Protein AF-A0A7V8VV65-F1 (afdb_monomer_lite)

Sequence (225 aa):
MRTPRGRLTAAALAPAALLESSNLPLPTGSTPAGSSPALVVGAVPPHPSNVVEVLLRRDGGRVRALRAGREPASAPGATPGDAQWFRTLLPPLRPGSRDEYRIELRRAGRCLAMLPEDGSWRSLEGTIVETAVPRADAPAVRGEASATSTDSWPSHPRYGYDLTFFAALTVNLRAEVLGPTPEGYRINFYVKDGRVAGPQIDAVVQPEGGDWMCIRPDGIGAVNI

Secondary structure (DSSP, 8-state):
-PPP--------PPPPEEEE-SSSPPP-EEEETT---EEEEEEES--TTEEEEEEEEETT---EEEEPEEPPTTSTT--SSS-EEEEEEPPPPPTT-EEEEEEEEEETTEEEEEESTTS--EEEEEE----------------------------S-SS--------EEEEEEEEEEEEEETTEEEEEEEEEEEEEEETTEEEEE-S--EEEEEE-TT--EE---

Radius of gyration: 25.46 Å; chains: 1; bounding box: 84×50×62 Å

pLDDT: mean 82.53, std 19.01, range [39.19, 98.25]

Foldseek 3Di:
DDDDDDDPDDDPFDFKEKAFQPQQGDDFEEDAFQDWHKGKIWIPQDDLQKWKWKWKDKPPDDTDIDTWAWDDCPDPRNDNDNTGMTMDTHGGAHAFMKMWIKMFIDGPRDTRAIVVRVPGIGIYGHHHDPDPDDPDDDDDDPPPPPPPDPPPDPPDDPDDDDDDDAWDKDWDWDWDWPQADPQATWIKTFTQKIWIDDPPDTDIDHRDDTWGWGLGSSRDIDTDD

Structure (mmCIF, N/CA/C/O backbone):
data_AF-A0A7V8VV65-F1
#
_entry.id   AF-A0A7V8VV65-F1
#
loop_
_atom_site.group_PDB
_atom_site.id
_atom_site.type_symbol
_atom_site.label_atom_id
_atom_site.label_alt_id
_atom_site.label_comp_id
_atom_site.label_asym_id
_atom_site.label_entity_id
_atom_site.label_seq_id
_atom_site.pdbx_PDB_ins_code
_atom_site.Cartn_x
_atom_site.Cartn_y
_atom_site.Cartn_z
_atom_site.occupancy
_atom_site.B_iso_or_equiv
_atom_site.auth_seq_id
_atom_site.auth_comp_id
_atom_site.auth_asym_id
_atom_site.auth_atom_id
_atom_site.pdbx_PDB_model_num
ATOM 1 N N . MET A 1 1 ? 49.406 2.589 -20.126 1.00 48.31 1 MET A N 1
ATOM 2 C CA . MET A 1 1 ? 49.003 3.120 -18.805 1.00 48.31 1 MET A CA 1
ATOM 3 C C . MET A 1 1 ? 47.568 2.664 -18.537 1.00 48.31 1 MET A C 1
ATOM 5 O O . MET A 1 1 ? 46.669 3.130 -19.220 1.00 48.31 1 MET A O 1
ATOM 9 N N . ARG A 1 2 ? 47.357 1.652 -17.681 1.00 40.69 2 ARG A N 1
ATOM 10 C CA . ARG A 1 2 ? 46.025 1.103 -17.352 1.00 40.69 2 ARG A CA 1
ATOM 11 C C . ARG A 1 2 ? 45.516 1.777 -16.077 1.00 40.69 2 ARG A C 1
ATOM 13 O O . ARG A 1 2 ? 46.121 1.605 -15.026 1.00 40.69 2 ARG A O 1
ATOM 20 N N . THR A 1 3 ? 44.425 2.523 -16.172 1.00 40.72 3 THR A N 1
ATOM 21 C CA . THR A 1 3 ? 43.717 3.109 -15.026 1.00 40.72 3 THR A CA 1
ATOM 22 C C . THR A 1 3 ? 43.029 1.993 -14.227 1.00 40.72 3 THR A C 1
ATOM 24 O O . THR A 1 3 ? 42.360 1.150 -14.835 1.00 40.72 3 THR A O 1
ATOM 27 N N . PRO A 1 4 ? 43.161 1.935 -12.890 1.00 49.59 4 PRO A N 1
ATOM 28 C CA . PRO A 1 4 ? 42.474 0.924 -12.101 1.00 49.59 4 PRO A CA 1
ATOM 29 C C . PRO A 1 4 ? 40.985 1.280 -12.000 1.00 49.59 4 PRO A C 1
ATOM 31 O O . PRO A 1 4 ? 40.617 2.388 -11.613 1.00 49.59 4 PRO A O 1
ATOM 34 N N . ARG A 1 5 ? 40.114 0.329 -12.359 1.00 46.88 5 ARG A N 1
ATOM 35 C CA . ARG A 1 5 ? 38.670 0.417 -12.106 1.00 46.88 5 ARG A CA 1
ATOM 36 C C . ARG A 1 5 ? 38.443 0.347 -10.597 1.00 46.88 5 ARG A C 1
ATOM 38 O O . ARG A 1 5 ? 38.610 -0.715 -9.999 1.00 46.88 5 ARG A O 1
ATOM 45 N N . GLY A 1 6 ? 38.068 1.476 -10.000 1.00 39.19 6 GLY A N 1
ATOM 46 C CA . GLY A 1 6 ? 37.580 1.536 -8.628 1.00 39.19 6 GLY A CA 1
ATOM 47 C C . GLY A 1 6 ? 36.363 0.627 -8.473 1.00 39.19 6 GLY A C 1
ATOM 48 O O . GLY A 1 6 ? 35.374 0.755 -9.193 1.00 39.19 6 GLY A O 1
ATOM 49 N N . ARG A 1 7 ? 36.466 -0.336 -7.561 1.00 41.31 7 ARG A N 1
ATOM 50 C CA . ARG A 1 7 ? 35.375 -1.228 -7.177 1.00 41.31 7 ARG A CA 1
ATOM 51 C C . ARG A 1 7 ? 34.386 -0.383 -6.371 1.00 41.31 7 ARG A C 1
ATOM 53 O O . ARG A 1 7 ? 34.694 -0.014 -5.244 1.00 41.31 7 ARG A O 1
ATOM 60 N N . LEU A 1 8 ? 33.236 -0.041 -6.952 1.00 39.88 8 LEU A N 1
ATOM 61 C CA . LEU A 1 8 ? 32.123 0.539 -6.199 1.00 39.88 8 LEU A CA 1
ATOM 62 C C . LEU A 1 8 ? 31.626 -0.535 -5.226 1.00 39.88 8 LEU A C 1
ATOM 64 O O . LEU A 1 8 ? 30.954 -1.487 -5.618 1.00 39.88 8 LEU A O 1
ATOM 68 N N . THR A 1 9 ? 32.028 -0.429 -3.965 1.00 39.38 9 THR A N 1
ATOM 69 C CA . THR A 1 9 ? 31.427 -1.176 -2.866 1.00 39.38 9 THR A CA 1
ATOM 70 C C . THR A 1 9 ? 29.985 -0.705 -2.729 1.00 39.38 9 THR A C 1
ATOM 72 O O . THR A 1 9 ? 29.734 0.448 -2.385 1.00 39.38 9 THR A O 1
ATOM 75 N N . ALA A 1 10 ? 29.029 -1.584 -3.036 1.00 43.06 10 ALA A N 1
ATOM 76 C CA . ALA A 1 10 ? 27.631 -1.353 -2.708 1.00 43.06 10 ALA A CA 1
ATOM 77 C C . ALA A 1 10 ? 27.541 -1.154 -1.191 1.00 43.06 10 ALA A C 1
ATOM 79 O O . ALA A 1 10 ? 27.815 -2.083 -0.429 1.00 43.06 10 ALA A O 1
ATOM 80 N N . ALA A 1 11 ? 27.226 0.065 -0.753 1.00 47.56 11 ALA A N 1
ATOM 81 C CA . ALA A 1 11 ? 26.916 0.317 0.643 1.00 47.56 11 ALA A CA 1
ATOM 82 C C . ALA A 1 11 ? 25.734 -0.587 1.014 1.00 47.56 11 ALA A C 1
ATOM 84 O O . ALA A 1 11 ? 24.696 -0.554 0.348 1.00 47.56 11 ALA A O 1
ATOM 85 N N . ALA A 1 12 ? 25.911 -1.441 2.022 1.00 47.53 12 ALA A N 1
ATOM 86 C CA . ALA A 1 12 ? 24.824 -2.257 2.533 1.00 47.53 12 ALA A CA 1
ATOM 87 C C . ALA A 1 12 ? 23.725 -1.307 3.028 1.00 47.53 12 ALA A C 1
ATOM 89 O O . ALA A 1 12 ? 23.931 -0.557 3.981 1.00 47.53 12 ALA A O 1
ATOM 90 N N . LEU A 1 13 ? 22.588 -1.287 2.329 1.00 58.16 13 LEU A N 1
ATOM 91 C CA . LEU A 1 13 ? 21.424 -0.517 2.749 1.00 58.16 13 LEU A CA 1
ATOM 92 C C . LEU A 1 13 ? 20.995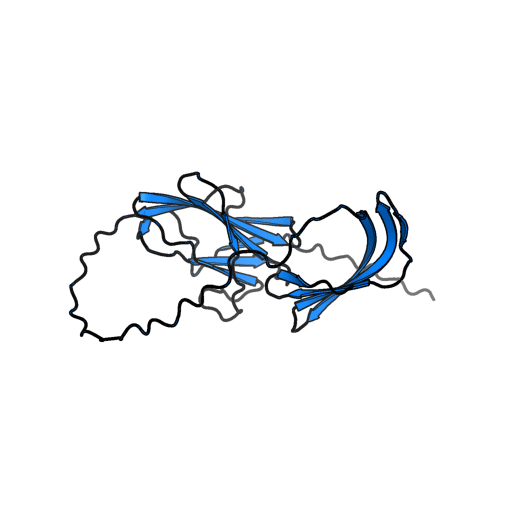 -1.029 4.126 1.00 58.16 13 LEU A C 1
ATOM 94 O O . LEU A 1 13 ? 20.816 -2.235 4.305 1.00 58.16 13 LEU A O 1
ATOM 98 N N . ALA A 1 14 ? 20.846 -0.116 5.085 1.00 70.25 14 ALA A N 1
ATOM 99 C CA . ALA A 1 14 ? 20.314 -0.447 6.399 1.00 70.25 14 ALA A CA 1
ATOM 100 C C . ALA A 1 14 ? 18.956 -1.169 6.255 1.00 70.25 14 ALA A C 1
ATOM 102 O O . ALA A 1 14 ? 18.182 -0.836 5.345 1.00 70.25 14 ALA A O 1
ATOM 103 N N . PRO A 1 15 ? 18.660 -2.165 7.112 1.00 84.25 15 PRO A N 1
ATOM 104 C CA . PRO A 1 15 ? 17.387 -2.869 7.065 1.00 84.25 15 PRO A CA 1
ATOM 105 C C . PRO A 1 15 ? 16.236 -1.884 7.277 1.00 84.25 15 PRO A C 1
ATOM 107 O O . PRO A 1 15 ? 16.347 -0.936 8.054 1.00 84.25 15 PRO A O 1
ATOM 110 N N . ALA A 1 16 ? 15.135 -2.102 6.558 1.00 91.00 16 ALA A N 1
ATOM 111 C CA . ALA A 1 16 ? 13.954 -1.275 6.732 1.00 91.00 16 ALA A CA 1
ATOM 112 C C . ALA A 1 16 ? 13.320 -1.541 8.105 1.00 91.00 16 ALA A C 1
ATOM 114 O O . ALA A 1 16 ? 13.214 -2.692 8.518 1.00 91.00 16 ALA A O 1
ATOM 115 N N . ALA A 1 17 ? 12.882 -0.484 8.778 1.00 93.25 17 ALA A N 1
ATOM 116 C CA . ALA A 1 17 ? 12.314 -0.513 10.116 1.00 93.25 17 ALA A CA 1
ATOM 117 C C . ALA A 1 17 ? 11.082 0.395 10.206 1.00 93.25 17 ALA A C 1
ATOM 119 O O . ALA A 1 17 ? 10.926 1.345 9.429 1.00 93.25 17 ALA A O 1
ATOM 120 N N . LEU A 1 18 ? 10.219 0.092 11.176 1.00 93.88 18 LEU A N 1
ATOM 121 C CA . LEU A 1 18 ? 9.114 0.946 11.592 1.00 93.88 18 LEU A CA 1
ATOM 122 C C . LEU A 1 18 ? 9.461 1.624 12.918 1.00 93.88 18 LEU A C 1
ATOM 124 O O . LEU A 1 18 ? 10.015 0.997 13.813 1.00 93.88 18 LEU A O 1
ATOM 128 N N . LEU A 1 19 ? 9.105 2.896 13.039 1.00 92.56 19 LEU A N 1
ATOM 129 C CA . LEU A 1 19 ? 9.305 3.720 14.224 1.00 92.56 19 LEU A CA 1
ATOM 130 C C . LEU A 1 19 ? 7.950 4.179 14.757 1.00 92.56 19 LEU A C 1
ATOM 132 O O . LEU A 1 19 ? 7.079 4.577 13.981 1.00 92.56 19 LEU A O 1
ATOM 136 N N . GLU A 1 20 ? 7.780 4.178 16.073 1.00 90.62 20 GLU A N 1
ATOM 137 C CA . GLU A 1 20 ? 6.626 4.813 16.715 1.00 90.62 20 GLU A CA 1
ATOM 138 C C . GLU A 1 20 ? 6.840 6.329 16.812 1.00 90.62 20 GLU A C 1
ATOM 140 O O . GLU A 1 20 ? 7.960 6.800 17.026 1.00 90.62 20 GLU A O 1
ATOM 145 N N . SER A 1 21 ? 5.772 7.116 16.645 1.00 85.69 21 SER A N 1
ATOM 146 C CA . SER A 1 21 ? 5.854 8.560 16.886 1.00 85.69 21 SER A CA 1
ATOM 147 C C . SER A 1 21 ? 5.998 8.835 18.382 1.00 85.69 21 SER A C 1
ATOM 149 O O . SER A 1 21 ? 5.173 8.403 19.184 1.00 85.69 21 SER A O 1
ATOM 151 N N . SER A 1 22 ? 7.007 9.622 18.760 1.00 81.06 22 SER A N 1
ATOM 152 C CA . SER A 1 22 ? 7.195 10.070 20.146 1.00 81.06 22 SER A CA 1
ATOM 153 C C . SER A 1 22 ? 6.087 11.014 20.621 1.00 81.06 22 SER A C 1
ATOM 155 O O . SER A 1 22 ? 5.816 11.099 21.813 1.00 81.06 22 SER A O 1
ATOM 157 N N . ASN A 1 23 ? 5.453 11.733 19.692 1.00 79.25 23 ASN A N 1
ATOM 158 C CA . ASN A 1 23 ? 4.415 12.720 19.997 1.00 79.25 23 ASN A CA 1
ATOM 159 C C . ASN A 1 23 ? 3.016 12.097 20.051 1.00 79.25 23 ASN A C 1
ATOM 161 O O . ASN A 1 23 ? 2.112 12.649 20.674 1.00 79.25 23 ASN A O 1
ATOM 165 N N . LEU A 1 24 ? 2.832 10.968 19.367 1.00 83.31 24 LEU A N 1
ATOM 166 C CA . LEU A 1 24 ? 1.578 10.229 19.274 1.00 83.31 24 LEU A CA 1
ATOM 167 C C . LEU A 1 24 ? 1.893 8.733 19.415 1.00 83.31 24 LEU A C 1
ATOM 169 O O . LEU A 1 24 ? 1.940 8.028 18.401 1.00 83.31 24 LEU A O 1
ATOM 173 N N . PRO A 1 25 ? 2.156 8.256 20.647 1.00 87.81 25 PRO A N 1
ATOM 174 C CA . PRO A 1 25 ? 2.476 6.856 20.879 1.00 87.81 25 PRO A CA 1
ATOM 175 C C . PRO A 1 25 ? 1.318 5.965 20.435 1.00 87.81 25 PRO A C 1
ATOM 177 O O . PRO A 1 25 ? 0.149 6.368 20.468 1.00 87.81 25 PRO A O 1
ATOM 180 N N . LEU A 1 26 ? 1.640 4.738 20.025 1.00 92.81 26 LEU A N 1
ATOM 181 C CA . LEU A 1 26 ? 0.617 3.809 19.571 1.00 92.81 26 LEU A CA 1
ATOM 182 C C . LEU A 1 26 ? -0.361 3.493 20.719 1.00 92.81 26 LEU A C 1
ATOM 184 O O . LEU A 1 26 ? 0.065 3.113 21.814 1.00 92.81 26 LEU A O 1
ATOM 188 N N . PRO A 1 27 ? -1.678 3.635 20.491 1.00 92.19 27 PRO A N 1
ATOM 189 C CA . PRO A 1 27 ? -2.680 3.466 21.526 1.00 92.19 27 PRO A CA 1
ATOM 190 C C . PRO A 1 27 ? -2.702 2.007 21.990 1.00 92.19 27 PRO A C 1
ATOM 192 O O . PRO A 1 27 ? -2.693 1.073 21.182 1.00 92.19 27 PRO A O 1
ATOM 195 N N . THR A 1 28 ? -2.747 1.799 23.301 1.00 91.56 28 THR A N 1
ATOM 196 C CA . THR A 1 28 ? -2.837 0.474 23.924 1.00 91.56 28 THR A CA 1
ATOM 197 C C . THR A 1 28 ? -3.741 0.527 25.152 1.00 91.56 28 THR A C 1
ATOM 199 O O . THR A 1 28 ? -3.850 1.564 25.803 1.00 91.56 28 THR A O 1
ATOM 202 N N . GLY A 1 29 ? -4.397 -0.592 25.465 1.00 91.62 29 GLY A N 1
ATOM 203 C CA . GLY A 1 29 ? -5.255 -0.716 26.643 1.00 91.62 29 GLY A CA 1
ATOM 204 C C . GLY A 1 29 ? -6.622 -0.048 26.479 1.00 91.62 29 GLY A C 1
ATOM 205 O O . GLY A 1 29 ? -7.229 -0.093 25.408 1.00 91.62 29 GLY A O 1
ATOM 206 N N . SER A 1 30 ? -7.128 0.540 27.561 1.00 89.88 30 SER A N 1
ATOM 207 C CA . SER A 1 30 ? -8.480 1.098 27.621 1.00 89.88 30 SER A CA 1
ATOM 208 C C . SER A 1 30 ? -8.576 2.444 26.916 1.00 89.88 30 SER A C 1
ATOM 210 O O . SER A 1 30 ? -7.816 3.367 27.199 1.00 89.88 30 SER A O 1
ATOM 212 N N . THR A 1 31 ? -9.542 2.575 26.015 1.00 90.31 31 THR A N 1
ATOM 213 C CA . THR A 1 31 ? -9.781 3.791 25.238 1.00 90.31 31 THR A CA 1
ATOM 214 C C . THR A 1 31 ? -11.284 4.091 25.200 1.00 90.31 31 THR A C 1
ATOM 216 O O . THR A 1 31 ? -12.075 3.155 25.073 1.00 90.31 31 THR A O 1
ATOM 219 N N . PRO A 1 32 ? -11.715 5.367 25.275 1.00 90.56 32 PRO A N 1
ATOM 220 C CA . PRO A 1 32 ? -13.134 5.705 25.261 1.00 90.56 32 PRO A CA 1
ATOM 221 C C . PRO A 1 32 ? -13.865 5.125 24.046 1.00 90.56 32 PRO A C 1
ATOM 223 O O . PRO A 1 32 ? -13.442 5.311 22.899 1.00 90.56 32 PRO A O 1
ATOM 226 N N . ALA A 1 33 ? -14.983 4.445 24.289 1.00 88.81 33 ALA A N 1
ATOM 227 C CA . ALA A 1 33 ? -15.855 3.954 23.233 1.00 88.81 33 ALA A CA 1
ATOM 228 C C . ALA A 1 33 ? -16.343 5.113 22.344 1.00 88.81 33 ALA A C 1
ATOM 230 O O . ALA A 1 33 ? -16.544 6.237 22.801 1.00 88.81 33 ALA A O 1
ATOM 231 N N . GLY A 1 34 ? -16.502 4.847 21.048 1.00 87.19 34 GLY A N 1
ATOM 232 C CA . GLY A 1 34 ? -16.837 5.852 20.035 1.00 87.19 34 GLY A CA 1
ATOM 233 C C . GLY A 1 34 ? -15.646 6.673 19.529 1.00 87.19 34 GLY A C 1
ATOM 234 O O . GLY A 1 34 ? -15.742 7.267 18.455 1.00 87.19 34 GLY A O 1
ATOM 235 N N . SER A 1 35 ? -14.505 6.672 20.227 1.00 88.62 35 SER A N 1
ATOM 236 C CA . SER A 1 35 ? -13.289 7.309 19.712 1.00 88.62 35 SER A CA 1
ATOM 237 C C . SER A 1 35 ? -12.697 6.519 18.539 1.00 88.62 35 SER A C 1
ATOM 239 O O . SER A 1 35 ? -12.863 5.302 18.442 1.00 88.62 35 SER A O 1
ATOM 241 N N . SER A 1 36 ? -12.009 7.229 17.640 1.00 92.56 36 SER A N 1
ATOM 242 C CA . SER A 1 36 ? -11.261 6.667 16.505 1.00 92.56 36 SER A CA 1
ATOM 243 C C . SER A 1 36 ? -9.769 6.952 16.700 1.00 92.56 36 SER A C 1
ATOM 245 O O . SER A 1 36 ? -9.297 8.013 16.277 1.00 92.56 36 SER A O 1
ATOM 247 N N . PRO A 1 37 ? -9.024 6.075 17.398 1.00 93.06 37 PRO A N 1
ATOM 248 C CA . PRO A 1 37 ? -7.623 6.322 17.720 1.00 93.06 37 PRO A CA 1
ATOM 249 C C . PRO A 1 37 ? -6.772 6.506 16.466 1.00 93.06 37 PRO A C 1
ATOM 251 O O . PRO A 1 37 ? -6.895 5.751 15.498 1.00 93.06 37 PRO A O 1
ATOM 254 N N . ALA A 1 38 ? -5.890 7.503 16.487 1.00 92.69 38 ALA A N 1
ATOM 255 C CA . ALA A 1 38 ? -4.929 7.714 15.417 1.00 92.69 38 ALA A CA 1
ATOM 256 C C . ALA A 1 38 ? -3.695 6.832 15.620 1.00 92.69 38 ALA A C 1
ATOM 258 O O . ALA A 1 38 ? -3.177 6.726 16.728 1.00 92.69 38 ALA A O 1
ATOM 259 N N . LEU A 1 39 ? -3.207 6.244 14.531 1.00 93.81 39 LEU A N 1
ATOM 260 C CA . LEU A 1 39 ? -1.936 5.529 14.485 1.00 93.81 39 LEU A CA 1
ATOM 261 C C . LEU A 1 39 ? -0.973 6.333 13.622 1.00 93.81 39 LEU A C 1
ATOM 263 O O . LEU A 1 39 ? -1.306 6.630 12.474 1.00 93.81 39 LEU A O 1
ATOM 267 N N . VAL A 1 40 ? 0.197 6.674 14.164 1.00 93.81 40 VAL A N 1
ATOM 268 C CA . VAL A 1 40 ? 1.248 7.408 13.449 1.00 93.81 40 VAL A CA 1
ATOM 269 C C . VAL A 1 40 ? 2.566 6.657 13.586 1.00 93.81 40 VAL A C 1
ATOM 271 O O . VAL A 1 40 ? 3.042 6.428 14.696 1.00 93.81 40 VAL A O 1
ATOM 274 N N . VAL A 1 41 ? 3.153 6.275 12.452 1.00 94.56 41 VAL A N 1
ATOM 275 C CA . VAL A 1 41 ? 4.415 5.524 12.400 1.00 94.56 41 VAL A CA 1
ATOM 276 C C . VAL A 1 41 ? 5.342 6.061 11.318 1.00 94.56 41 VAL A C 1
ATOM 278 O O . VAL A 1 41 ? 4.891 6.556 10.285 1.00 94.56 41 VAL A O 1
ATOM 281 N N . GLY A 1 42 ? 6.645 5.958 11.552 1.00 93.50 42 GLY A N 1
ATOM 282 C CA . GLY A 1 42 ? 7.691 6.300 10.595 1.00 93.50 42 GLY A CA 1
ATOM 283 C C . GLY A 1 42 ? 8.271 5.049 9.944 1.00 93.50 42 GLY A C 1
ATOM 284 O O . GLY A 1 42 ? 8.418 4.028 10.603 1.00 93.50 42 GLY A O 1
ATOM 285 N N . ALA A 1 43 ? 8.629 5.115 8.666 1.00 93.94 43 ALA A N 1
ATOM 286 C CA . ALA A 1 43 ? 9.401 4.083 7.980 1.00 93.94 43 ALA A CA 1
ATOM 287 C C . ALA A 1 43 ? 10.803 4.606 7.647 1.00 93.94 43 ALA A C 1
ATOM 289 O O . ALA A 1 43 ? 10.938 5.679 7.051 1.00 93.94 43 ALA A O 1
ATOM 290 N N . VAL A 1 44 ? 11.834 3.834 7.989 1.00 92.06 44 VAL A N 1
ATOM 291 C CA . VAL A 1 44 ? 13.244 4.150 7.706 1.00 92.06 44 VAL A CA 1
ATOM 292 C C . VAL A 1 44 ? 13.901 2.949 7.017 1.00 92.06 44 VAL A C 1
ATOM 294 O O . VAL A 1 44 ? 13.659 1.830 7.450 1.00 92.06 44 VAL A O 1
ATOM 297 N N . PRO A 1 45 ? 14.721 3.127 5.965 1.00 89.44 45 PRO A N 1
ATOM 298 C CA . PRO A 1 45 ? 14.908 4.377 5.237 1.00 89.44 45 PRO A CA 1
ATOM 299 C C . PRO A 1 45 ? 13.638 4.775 4.455 1.00 89.44 45 PRO A C 1
ATOM 301 O O . PRO A 1 45 ? 12.798 3.917 4.135 1.00 89.44 45 PRO A O 1
ATOM 304 N N . PRO A 1 46 ? 13.495 6.067 4.118 1.00 85.94 46 PRO A N 1
ATOM 305 C CA . PRO A 1 46 ? 12.358 6.551 3.357 1.00 85.94 46 PRO A CA 1
ATOM 306 C C . PRO A 1 46 ? 12.437 5.977 1.941 1.00 85.94 46 PRO A C 1
ATOM 308 O O . PRO A 1 46 ? 13.509 5.892 1.342 1.00 85.94 46 PRO A O 1
ATOM 311 N N . HIS A 1 47 ? 11.302 5.547 1.395 1.00 83.94 47 HIS A N 1
ATOM 312 C CA . HIS A 1 47 ? 11.268 4.966 0.059 1.00 83.94 47 HIS A CA 1
ATOM 313 C C . HIS A 1 47 ? 9.896 5.189 -0.585 1.00 83.94 47 HIS A C 1
ATOM 315 O O . HIS A 1 47 ? 8.873 4.921 0.042 1.00 83.94 47 HIS A O 1
ATOM 321 N N . PRO A 1 48 ? 9.828 5.616 -1.856 1.00 79.88 48 PRO A N 1
ATOM 322 C CA . PRO A 1 48 ? 8.559 5.949 -2.509 1.00 79.88 48 PRO A CA 1
ATOM 323 C C . PRO A 1 48 ? 7.567 4.777 -2.549 1.00 79.88 48 PRO A C 1
ATOM 325 O O . PRO A 1 48 ? 6.369 4.988 -2.426 1.00 79.88 48 PRO A O 1
ATOM 328 N N . SER A 1 49 ? 8.060 3.541 -2.654 1.00 80.50 49 SER A N 1
ATOM 329 C CA . SER A 1 49 ? 7.235 2.320 -2.629 1.00 80.50 49 SER A CA 1
ATOM 330 C C . SER A 1 49 ? 6.943 1.757 -1.230 1.00 80.50 49 SER A C 1
ATOM 332 O O . SER A 1 49 ? 6.462 0.628 -1.138 1.00 80.50 49 SER A O 1
ATOM 334 N N . ASN A 1 50 ? 7.290 2.463 -0.148 1.00 90.06 50 ASN A N 1
ATOM 335 C CA . ASN A 1 50 ? 6.883 2.049 1.194 1.00 90.06 50 ASN A CA 1
ATOM 336 C C . ASN A 1 50 ? 5.363 2.184 1.328 1.00 90.06 50 ASN A C 1
ATOM 338 O O . ASN A 1 50 ? 4.786 3.232 1.038 1.00 90.06 50 ASN A O 1
ATOM 342 N N . VAL A 1 51 ? 4.733 1.121 1.810 1.00 92.81 51 VAL A N 1
ATOM 343 C CA . VAL A 1 51 ? 3.313 1.069 2.142 1.00 92.81 51 VAL A CA 1
ATOM 344 C C . VAL A 1 51 ? 3.190 0.613 3.584 1.00 92.81 51 VAL A C 1
ATOM 346 O O . VAL A 1 51 ? 3.796 -0.386 3.956 1.00 92.81 51 VAL A O 1
ATOM 349 N N . VAL A 1 52 ? 2.408 1.328 4.387 1.00 96.69 52 VAL A N 1
ATOM 350 C CA . VAL A 1 52 ? 2.089 0.913 5.754 1.00 96.69 52 VAL A CA 1
ATOM 351 C C . VAL A 1 52 ? 0.653 0.407 5.796 1.00 96.69 52 VAL A C 1
ATOM 353 O O . VAL A 1 52 ? -0.284 1.127 5.441 1.00 96.69 52 VAL A O 1
ATOM 356 N N . GLU A 1 53 ? 0.493 -0.840 6.226 1.00 97.62 53 GLU A N 1
ATOM 357 C CA . GLU A 1 53 ? -0.801 -1.478 6.449 1.00 97.62 53 GLU A CA 1
ATOM 358 C C . GLU A 1 53 ? -1.001 -1.735 7.939 1.00 97.62 53 GLU A C 1
ATOM 360 O O . GLU A 1 53 ? -0.106 -2.210 8.630 1.00 97.62 53 GLU A O 1
ATOM 365 N N . VAL A 1 54 ? -2.197 -1.441 8.432 1.00 97.69 54 VAL A N 1
ATOM 366 C CA . VAL A 1 54 ? -2.642 -1.797 9.774 1.00 97.69 54 VAL A CA 1
ATOM 367 C C . VAL A 1 54 ? -3.602 -2.962 9.637 1.00 97.69 54 VAL A C 1
ATOM 369 O O . VAL A 1 54 ? -4.705 -2.818 9.108 1.00 97.69 54 VAL A O 1
ATOM 372 N N . LEU A 1 55 ? -3.172 -4.130 10.094 1.00 97.81 55 LEU A N 1
ATOM 373 C CA . LEU A 1 55 ? -4.041 -5.287 10.205 1.00 97.81 55 LEU A CA 1
ATOM 374 C C . LEU A 1 55 ? -4.825 -5.157 11.502 1.00 97.81 55 LEU A C 1
ATOM 376 O O . LEU A 1 55 ? -4.234 -4.966 12.557 1.00 97.81 55 LEU A O 1
ATOM 380 N N . LEU A 1 56 ? -6.145 -5.257 11.414 1.00 97.06 56 LEU A N 1
ATOM 381 C CA . LEU A 1 56 ? -7.081 -5.095 12.519 1.00 97.06 56 LEU A CA 1
ATOM 382 C C . LEU A 1 56 ? -8.025 -6.293 12.556 1.00 97.06 56 LEU A C 1
ATOM 384 O O . LEU A 1 56 ? -8.592 -6.672 11.530 1.00 97.06 56 LEU A O 1
ATOM 388 N N . ARG A 1 57 ? -8.262 -6.846 13.738 1.00 96.75 57 ARG A N 1
ATOM 389 C CA . ARG A 1 57 ? -9.359 -7.780 14.004 1.00 96.75 57 ARG A CA 1
ATOM 390 C C . ARG A 1 57 ? -10.107 -7.337 15.255 1.00 96.75 57 ARG A C 1
ATOM 392 O O . ARG A 1 57 ? -9.518 -6.758 16.157 1.00 96.75 57 ARG A O 1
ATOM 399 N N . ARG A 1 58 ? -11.407 -7.601 15.294 1.00 94.50 58 ARG A N 1
ATOM 400 C CA . ARG A 1 58 ? -12.282 -7.266 16.423 1.00 94.50 58 ARG A CA 1
ATOM 401 C C . ARG A 1 58 ? -12.790 -8.552 17.045 1.00 94.50 58 ARG A C 1
ATOM 403 O O . ARG A 1 58 ? -13.273 -9.408 16.304 1.00 94.50 58 ARG A O 1
ATOM 410 N N . ASP A 1 59 ? -12.637 -8.683 18.357 1.00 92.38 59 ASP A N 1
ATOM 411 C CA . ASP A 1 59 ? -13.080 -9.830 19.155 1.00 92.38 59 ASP A CA 1
ATOM 412 C C . ASP A 1 59 ? -12.615 -11.179 18.561 1.00 92.38 59 ASP A C 1
ATOM 414 O O . ASP A 1 59 ? -13.379 -12.135 18.449 1.00 92.38 59 ASP A O 1
ATOM 418 N N . GLY A 1 60 ? -11.362 -11.239 18.084 1.00 90.12 60 GLY A N 1
ATOM 419 C CA . GLY A 1 60 ? -10.784 -12.432 17.444 1.00 90.12 60 GLY A CA 1
ATOM 420 C C . GLY A 1 60 ? -11.350 -12.781 16.058 1.00 90.12 60 GLY A C 1
ATOM 421 O O . GLY A 1 60 ? -11.014 -13.825 15.503 1.00 90.12 60 GLY A O 1
ATOM 422 N N . GLY A 1 61 ? -12.197 -11.925 15.483 1.00 93.19 61 GLY A N 1
ATOM 423 C CA . GLY A 1 61 ? -12.837 -12.140 14.189 1.00 93.19 61 GLY A CA 1
ATOM 424 C C . GLY A 1 61 ? -11.907 -12.001 12.977 1.00 93.19 61 GLY A C 1
ATOM 425 O O . GLY A 1 61 ? -10.678 -12.042 13.058 1.00 93.19 61 GLY A O 1
ATOM 426 N N . ARG A 1 62 ? -12.517 -11.812 11.800 1.00 94.38 62 ARG A N 1
ATOM 427 C CA . ARG A 1 62 ? -11.797 -11.682 10.524 1.00 94.38 62 ARG A CA 1
ATOM 428 C C . ARG A 1 62 ? -10.827 -10.494 10.542 1.00 94.38 62 ARG A C 1
ATOM 430 O O . ARG A 1 62 ? -11.223 -9.370 10.846 1.00 94.38 62 ARG A O 1
ATOM 437 N N . VAL A 1 63 ? -9.592 -10.740 10.101 1.00 95.25 63 VAL A N 1
ATOM 438 C CA . VAL A 1 63 ? -8.583 -9.694 9.888 1.00 95.25 63 VAL A CA 1
ATOM 439 C C . VAL A 1 63 ? -8.970 -8.813 8.697 1.00 95.25 63 VAL A C 1
ATOM 441 O O . VAL A 1 63 ? -9.305 -9.303 7.615 1.00 95.25 63 VAL A O 1
ATOM 444 N N . ARG A 1 64 ? -8.900 -7.498 8.897 1.00 95.56 64 ARG A N 1
ATOM 445 C CA . ARG A 1 64 ? -9.086 -6.448 7.893 1.00 95.56 64 ARG A CA 1
ATOM 446 C C . ARG A 1 64 ? -7.805 -5.629 7.792 1.00 95.56 64 ARG A C 1
ATOM 448 O O . ARG A 1 64 ? -7.215 -5.303 8.813 1.00 95.56 64 ARG A O 1
ATOM 455 N N . ALA A 1 65 ? -7.406 -5.268 6.579 1.00 94.44 65 ALA A N 1
ATOM 456 C CA . ALA A 1 65 ? -6.292 -4.355 6.359 1.00 94.44 65 ALA A CA 1
ATOM 457 C C . ALA A 1 65 ? -6.810 -2.921 6.187 1.00 94.44 65 ALA A C 1
ATOM 459 O O . ALA A 1 65 ? -7.757 -2.682 5.434 1.00 94.44 65 ALA A O 1
ATOM 460 N N . LEU A 1 66 ? -6.183 -1.975 6.880 1.00 93.75 66 LEU A N 1
ATOM 461 C CA . LEU A 1 66 ? -6.377 -0.538 6.726 1.00 93.75 66 LEU A CA 1
ATOM 462 C C . LEU A 1 66 ? -5.076 0.060 6.211 1.00 93.75 66 LEU A C 1
ATOM 464 O O . LEU A 1 66 ? -4.015 -0.163 6.786 1.00 93.75 66 LEU A O 1
ATOM 468 N N . ARG A 1 67 ? -5.140 0.837 5.136 1.00 94.25 67 ARG A N 1
ATOM 469 C CA . ARG A 1 67 ? -3.948 1.470 4.581 1.00 94.25 67 ARG A CA 1
ATOM 470 C C . ARG A 1 67 ? -3.702 2.819 5.245 1.00 94.25 67 ARG A C 1
ATOM 472 O O . ARG A 1 67 ? -4.628 3.621 5.360 1.00 94.25 67 ARG A O 1
ATOM 479 N N . ALA A 1 68 ? -2.468 3.071 5.669 1.00 94.06 68 ALA A N 1
ATOM 480 C CA . ALA A 1 68 ? -2.076 4.375 6.184 1.00 94.06 68 ALA A CA 1
ATOM 481 C C . ALA A 1 68 ? -1.688 5.324 5.044 1.00 94.06 68 ALA A C 1
ATOM 483 O O . ALA A 1 68 ? -0.980 4.947 4.106 1.00 94.06 68 ALA A O 1
ATOM 484 N N . GLY A 1 69 ? -2.181 6.559 5.126 1.00 89.00 69 GLY A N 1
ATOM 485 C CA . GLY A 1 69 ? -1.810 7.640 4.223 1.00 89.00 69 GLY A CA 1
ATOM 486 C C . GLY A 1 69 ? -0.434 8.180 4.587 1.00 89.00 69 GLY A C 1
ATOM 487 O O . GLY A 1 69 ? -0.066 8.212 5.760 1.00 89.00 69 GLY A O 1
ATOM 488 N N . ARG A 1 70 ? 0.343 8.595 3.586 1.00 89.56 70 ARG A N 1
ATOM 489 C CA . ARG A 1 70 ? 1.621 9.272 3.819 1.00 89.56 70 ARG A CA 1
ATOM 490 C C . ARG A 1 70 ? 1.356 10.672 4.375 1.00 89.56 70 ARG A C 1
ATOM 492 O O . ARG A 1 70 ? 0.620 11.437 3.757 1.00 89.56 70 ARG A O 1
ATOM 499 N N . GLU A 1 71 ? 1.992 11.007 5.489 1.00 84.81 71 GLU A N 1
ATOM 500 C CA . GLU A 1 71 ? 1.960 12.357 6.051 1.00 84.81 71 GLU A CA 1
ATOM 501 C C . GLU A 1 71 ? 2.996 13.252 5.346 1.00 84.81 71 GLU A C 1
ATOM 503 O O . GLU A 1 71 ? 4.098 12.788 5.011 1.00 84.81 71 GLU A O 1
ATOM 508 N N . PRO A 1 72 ? 2.686 14.536 5.095 1.00 76.44 72 PRO A N 1
ATOM 509 C CA . PRO A 1 72 ? 3.699 15.500 4.696 1.00 76.44 72 PRO A CA 1
ATOM 510 C C . PRO A 1 72 ? 4.745 15.656 5.807 1.00 76.44 72 PRO A C 1
ATOM 512 O O . PRO A 1 72 ? 4.442 15.540 6.991 1.00 76.44 72 PRO A O 1
ATOM 515 N N . ALA A 1 73 ? 5.986 15.976 5.434 1.00 68.81 73 ALA A N 1
ATOM 516 C CA . ALA A 1 73 ? 7.090 16.136 6.390 1.00 68.81 73 ALA A CA 1
ATOM 517 C C . ALA A 1 73 ? 6.833 17.220 7.462 1.00 68.81 73 ALA A C 1
ATOM 519 O O . ALA A 1 73 ? 7.483 17.222 8.500 1.00 68.81 73 ALA A O 1
ATOM 520 N N . SER A 1 74 ? 5.880 18.124 7.218 1.00 64.50 74 SER A N 1
ATOM 521 C CA . SER A 1 74 ? 5.468 19.198 8.131 1.00 64.50 74 SER A CA 1
ATOM 522 C C . SER A 1 74 ? 4.231 18.857 8.979 1.00 64.50 74 SER A C 1
ATOM 524 O O . SER A 1 74 ? 3.678 19.747 9.621 1.00 64.50 74 SER A O 1
ATOM 526 N N . ALA A 1 75 ? 3.741 17.613 8.949 1.00 62.44 75 ALA A N 1
ATOM 527 C CA . ALA A 1 75 ? 2.526 17.228 9.659 1.00 62.44 75 ALA A CA 1
ATOM 528 C C . ALA A 1 75 ? 2.698 17.233 11.193 1.00 62.44 75 ALA A C 1
ATOM 530 O O . ALA A 1 75 ? 3.756 16.846 11.700 1.00 62.44 75 ALA A O 1
ATOM 531 N N . PRO A 1 76 ? 1.647 17.584 11.960 1.00 56.38 76 PRO A N 1
ATOM 532 C CA . PRO A 1 76 ? 1.652 17.471 13.415 1.00 56.38 76 PRO A CA 1
ATOM 533 C C . PRO A 1 76 ? 1.909 16.023 13.858 1.00 56.38 76 PRO A C 1
ATOM 535 O O . PRO A 1 76 ? 1.164 15.114 13.499 1.00 56.38 76 PRO A O 1
ATOM 538 N N . GLY A 1 77 ? 2.961 15.808 14.650 1.00 59.88 77 GLY A N 1
ATOM 539 C CA . GLY A 1 77 ? 3.350 14.483 15.147 1.00 59.88 77 GLY A CA 1
ATOM 540 C C . GLY A 1 77 ? 4.438 13.778 14.329 1.00 59.88 77 GLY A C 1
ATOM 541 O O . GLY A 1 77 ? 4.986 12.784 14.810 1.00 59.88 77 GLY A O 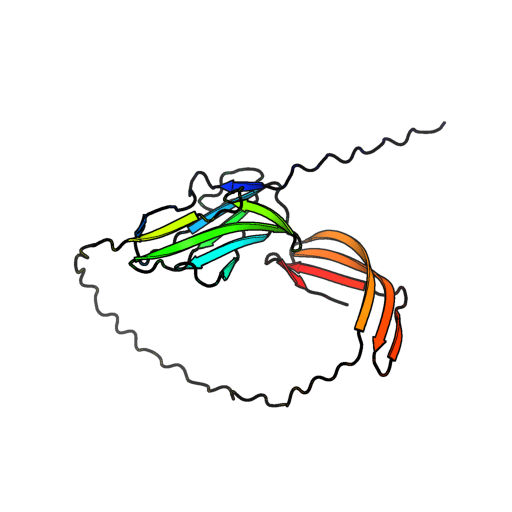1
ATOM 542 N N . ALA A 1 78 ? 4.812 14.309 13.161 1.00 60.56 78 ALA A N 1
ATOM 543 C CA . ALA A 1 78 ? 6.036 13.914 12.476 1.00 60.56 78 ALA A CA 1
ATOM 544 C C . ALA A 1 78 ? 7.237 14.495 13.233 1.00 60.56 78 ALA A C 1
ATOM 546 O O . ALA A 1 78 ? 7.396 15.713 13.332 1.00 60.56 78 ALA A O 1
ATOM 547 N N . THR A 1 79 ? 8.084 13.638 13.799 1.00 62.75 79 THR A N 1
ATOM 548 C CA . THR A 1 79 ? 9.370 14.100 14.328 1.00 62.75 79 THR A CA 1
ATOM 549 C C . THR A 1 79 ? 10.280 14.412 13.135 1.00 62.75 79 THR A C 1
ATOM 551 O O . THR A 1 79 ? 10.387 13.565 12.238 1.00 62.75 79 THR A O 1
ATOM 554 N N . PRO A 1 80 ? 10.925 15.593 13.080 1.00 55.78 80 PRO A N 1
ATOM 555 C CA . PRO A 1 80 ? 11.882 15.908 12.025 1.00 55.78 80 PRO A CA 1
ATOM 556 C C . PRO A 1 80 ? 12.999 14.855 11.997 1.00 55.78 80 PRO A C 1
ATOM 558 O O . PRO A 1 80 ? 13.667 14.635 13.005 1.00 55.78 80 PRO A O 1
ATOM 561 N N . GLY A 1 81 ? 13.183 14.181 10.862 1.00 66.81 81 GLY A N 1
ATOM 562 C CA . GLY A 1 81 ? 14.202 13.145 10.680 1.00 66.81 81 GLY A CA 1
ATOM 563 C C . GLY A 1 81 ? 14.069 12.431 9.335 1.00 66.81 81 GLY A C 1
ATOM 564 O O . GLY A 1 81 ? 13.144 12.705 8.574 1.00 66.81 81 GLY A O 1
ATOM 565 N N . ASP A 1 82 ? 14.960 11.474 9.066 1.00 77.62 82 ASP A N 1
ATOM 566 C CA . ASP A 1 82 ? 15.007 10.700 7.810 1.00 77.62 82 ASP A CA 1
ATOM 567 C C . ASP A 1 82 ? 13.843 9.696 7.648 1.00 77.62 82 ASP A C 1
ATOM 569 O O . ASP A 1 82 ? 13.846 8.863 6.745 1.00 77.62 82 ASP A O 1
ATOM 573 N N . ALA A 1 83 ? 12.829 9.736 8.514 1.00 88.19 83 ALA A N 1
ATOM 574 C CA . ALA A 1 83 ? 11.688 8.832 8.452 1.00 88.19 83 ALA A CA 1
ATOM 575 C C . ALA A 1 83 ? 10.597 9.341 7.503 1.00 88.19 83 ALA A C 1
ATOM 577 O O . ALA A 1 83 ? 10.228 10.515 7.485 1.00 88.19 83 ALA A O 1
ATOM 578 N N . GLN A 1 84 ? 10.011 8.419 6.745 1.00 90.06 84 GLN A N 1
ATOM 579 C CA . GLN A 1 84 ? 8.779 8.663 6.008 1.00 90.06 84 GLN A CA 1
ATOM 580 C C . GLN A 1 84 ? 7.585 8.349 6.911 1.00 90.06 84 GLN A C 1
ATOM 582 O O . GLN A 1 84 ? 7.373 7.190 7.257 1.00 90.06 84 GLN A O 1
ATOM 587 N N . TRP A 1 85 ? 6.814 9.366 7.290 1.00 92.12 85 TRP A N 1
ATOM 588 C CA . TRP A 1 85 ? 5.703 9.219 8.230 1.00 92.12 85 TRP A CA 1
ATOM 589 C C . TRP A 1 85 ? 4.391 8.827 7.545 1.00 92.12 85 TRP A C 1
ATOM 591 O O . TRP A 1 85 ? 4.086 9.262 6.431 1.00 92.12 85 TRP A O 1
ATOM 601 N N . PHE A 1 86 ? 3.611 8.000 8.236 1.00 93.75 86 PHE A N 1
ATOM 602 C CA . PHE A 1 86 ? 2.313 7.500 7.806 1.00 93.75 86 PHE A CA 1
ATOM 603 C C . PHE A 1 86 ? 1.301 7.617 8.940 1.00 93.75 86 PHE A C 1
ATOM 605 O O . PHE A 1 86 ? 1.642 7.398 10.105 1.00 93.75 86 PHE A O 1
ATOM 612 N N . ARG A 1 87 ? 0.047 7.903 8.586 1.00 94.00 87 ARG A N 1
ATOM 613 C CA . ARG A 1 87 ? -1.065 8.005 9.527 1.00 94.00 87 ARG A CA 1
ATOM 614 C C . ARG A 1 87 ? -2.294 7.258 9.043 1.00 94.00 87 ARG A C 1
ATOM 616 O O . ARG A 1 87 ? -2.626 7.249 7.857 1.00 94.00 87 ARG A O 1
ATOM 623 N N . THR A 1 88 ? -3.012 6.661 9.983 1.00 94.81 88 THR A N 1
ATOM 624 C CA . THR A 1 88 ? -4.376 6.180 9.765 1.00 94.81 88 THR A CA 1
ATOM 625 C C . THR A 1 88 ? -5.219 6.376 11.019 1.00 94.81 88 THR A C 1
ATOM 627 O O . THR A 1 88 ? -4.691 6.665 12.094 1.00 94.81 88 THR A O 1
ATOM 630 N N . LEU A 1 89 ? -6.531 6.233 10.875 1.00 95.06 89 LEU A N 1
ATOM 631 C CA . LEU A 1 89 ? -7.471 6.201 11.987 1.00 95.06 89 LEU A CA 1
ATOM 632 C C . LEU A 1 89 ? -8.025 4.787 12.096 1.00 95.06 89 LEU A C 1
ATOM 634 O O . LEU A 1 89 ? -8.477 4.210 11.103 1.00 95.06 89 LEU A O 1
ATOM 638 N N . LEU A 1 90 ? -8.007 4.239 13.305 1.00 94.19 90 LEU A N 1
ATOM 639 C CA . LEU A 1 90 ? -8.760 3.030 13.588 1.00 94.19 90 LEU A CA 1
ATOM 640 C C . LEU A 1 90 ? -10.267 3.333 13.528 1.00 94.19 90 LEU A C 1
ATOM 642 O O . LEU A 1 90 ? -10.684 4.442 13.874 1.00 94.19 90 LEU A O 1
ATOM 646 N N . PRO A 1 91 ? -11.100 2.367 13.099 1.00 92.56 91 PRO A N 1
ATOM 647 C CA . PRO A 1 91 ? -12.545 2.493 13.188 1.00 92.56 91 PRO A CA 1
ATOM 648 C C . PRO A 1 91 ? -12.978 2.781 14.629 1.00 92.56 91 PRO A C 1
ATOM 650 O O . PRO A 1 91 ? -12.304 2.329 15.558 1.00 92.56 91 PRO A O 1
ATOM 653 N N . PRO A 1 92 ? -14.129 3.445 14.834 1.00 92.81 92 PRO A N 1
ATOM 654 C CA . PRO A 1 92 ? -14.642 3.691 16.169 1.00 92.81 92 PRO A CA 1
ATOM 655 C C . PRO A 1 92 ? -14.699 2.414 17.019 1.00 92.81 92 PRO A C 1
ATOM 657 O O . PRO A 1 92 ? -15.230 1.376 16.581 1.00 92.81 92 PRO A O 1
ATOM 660 N N . LEU A 1 93 ? -14.155 2.496 18.234 1.00 91.38 93 LEU A N 1
ATOM 661 C CA . LEU A 1 93 ? -14.229 1.414 19.214 1.00 91.38 93 LEU A CA 1
ATOM 662 C C . LEU A 1 93 ? -15.672 1.245 19.686 1.00 91.38 93 LEU A C 1
ATOM 664 O O . LEU A 1 93 ? -16.357 2.228 19.977 1.00 91.38 93 LEU A O 1
ATOM 668 N N . ARG A 1 94 ? -16.149 0.001 19.771 1.00 90.19 94 ARG A N 1
ATOM 669 C CA . ARG A 1 94 ? -17.475 -0.272 20.335 1.00 90.19 94 ARG A CA 1
ATOM 670 C C . ARG A 1 94 ? -17.358 -0.422 21.853 1.00 90.19 94 ARG A C 1
ATOM 672 O O . ARG A 1 94 ? -16.343 -0.922 22.336 1.00 90.19 94 ARG A O 1
ATOM 679 N N . PRO A 1 95 ? -18.389 -0.023 22.612 1.00 91.88 95 PRO A N 1
ATOM 680 C CA . PRO A 1 95 ? -18.462 -0.339 24.031 1.00 91.88 95 PRO A CA 1
ATOM 681 C C . PRO A 1 95 ? -18.243 -1.836 24.281 1.00 91.88 95 PRO A C 1
ATOM 683 O O . PRO A 1 95 ? -18.924 -2.661 23.674 1.00 91.88 95 PRO A O 1
ATOM 686 N N . GLY A 1 96 ? -17.282 -2.177 25.139 1.00 89.31 96 GLY A N 1
ATOM 687 C CA . GLY A 1 96 ? -16.957 -3.552 25.524 1.00 89.31 96 GLY A CA 1
ATOM 688 C C . GLY A 1 96 ? -16.264 -4.401 24.454 1.00 89.31 96 GLY A C 1
ATOM 689 O O . GLY A 1 96 ? -15.967 -5.558 24.731 1.00 89.31 96 GLY A O 1
ATOM 690 N N . SER A 1 97 ? -15.997 -3.873 23.251 1.00 91.38 97 SER A N 1
ATOM 691 C CA . SER A 1 97 ? -15.265 -4.628 22.225 1.00 91.38 97 SER A CA 1
ATOM 692 C C . SER A 1 97 ? -13.764 -4.562 22.447 1.00 91.38 97 SER A C 1
ATOM 694 O O . SER A 1 97 ? -13.242 -3.507 22.830 1.00 91.38 97 SER A O 1
ATOM 696 N N . ARG A 1 98 ? -13.075 -5.642 22.078 1.00 94.44 98 ARG A N 1
ATOM 697 C CA . ARG A 1 98 ? -11.621 -5.701 22.007 1.00 94.44 98 ARG A CA 1
ATOM 698 C C . ARG A 1 98 ? -11.161 -5.654 20.554 1.00 94.44 98 ARG A C 1
ATOM 700 O O . ARG A 1 98 ? -11.361 -6.595 19.785 1.00 94.44 98 ARG A O 1
ATOM 707 N N . ASP A 1 99 ? -10.493 -4.568 20.197 1.00 95.62 99 ASP A N 1
ATOM 708 C CA . ASP A 1 99 ? -9.825 -4.414 18.913 1.00 95.62 99 ASP A CA 1
ATOM 709 C C . ASP A 1 99 ? -8.359 -4.796 19.058 1.00 95.62 99 ASP A C 1
ATOM 711 O O . ASP A 1 99 ? -7.642 -4.303 19.924 1.00 95.62 99 ASP A O 1
ATOM 715 N N . GLU A 1 100 ? -7.899 -5.679 18.187 1.00 97.25 100 GLU A N 1
ATOM 716 C CA . GLU A 1 100 ? -6.511 -6.093 18.116 1.00 97.25 100 GLU A CA 1
ATOM 717 C C . GLU A 1 100 ? -5.917 -5.641 16.793 1.00 97.25 100 GLU A C 1
ATOM 719 O O . GLU A 1 100 ? -6.491 -5.897 15.732 1.00 97.25 100 GLU A O 1
ATOM 724 N N . TYR A 1 101 ? -4.749 -5.009 16.832 1.00 97.81 101 TYR A N 1
ATOM 725 C CA . TYR A 1 101 ? -4.086 -4.544 15.623 1.00 97.81 101 TYR A CA 1
ATOM 726 C C . TYR A 1 101 ? -2.580 -4.807 15.618 1.00 97.81 101 TYR A C 1
ATOM 728 O O . TYR A 1 101 ? -1.942 -4.921 16.664 1.00 97.81 101 TYR A O 1
ATOM 736 N N . ARG A 1 102 ? -2.005 -4.874 14.419 1.00 97.62 102 ARG A N 1
ATOM 737 C CA . ARG A 1 102 ? -0.561 -4.803 14.178 1.00 97.62 102 ARG A CA 1
ATOM 738 C C . ARG A 1 102 ? -0.288 -4.005 12.912 1.00 97.62 102 ARG A C 1
ATOM 740 O O . ARG A 1 102 ? -1.167 -3.861 12.064 1.00 97.62 102 ARG A O 1
ATOM 747 N N . ILE A 1 103 ? 0.923 -3.497 12.777 1.00 98.25 103 ILE A N 1
ATOM 748 C CA . ILE A 1 103 ? 1.319 -2.615 11.683 1.00 98.25 103 ILE A CA 1
ATOM 749 C C . ILE A 1 103 ? 2.407 -3.310 10.874 1.00 98.25 103 ILE A C 1
ATOM 751 O O . ILE A 1 103 ? 3.343 -3.854 11.448 1.00 98.25 103 ILE A O 1
ATOM 755 N N . GLU A 1 104 ? 2.296 -3.291 9.551 1.00 98.06 104 GLU A N 1
ATOM 756 C CA . GLU A 1 104 ? 3.260 -3.887 8.629 1.00 98.06 104 GLU A CA 1
ATOM 757 C C . GLU A 1 104 ? 3.780 -2.828 7.654 1.00 98.06 104 GLU A C 1
ATOM 759 O O . GLU A 1 104 ? 3.006 -2.121 7.005 1.00 98.06 104 GLU A O 1
ATOM 764 N N . LEU A 1 105 ? 5.103 -2.751 7.512 1.00 97.56 105 LEU A N 1
ATOM 765 C CA . LEU A 1 105 ? 5.763 -2.026 6.433 1.00 97.56 105 LEU A CA 1
ATOM 766 C C . LEU A 1 105 ? 5.964 -2.979 5.265 1.00 97.56 105 LEU A C 1
ATOM 768 O O . LEU A 1 105 ? 6.677 -3.977 5.378 1.00 97.56 105 LEU A O 1
ATOM 772 N N . ARG A 1 106 ? 5.385 -2.643 4.119 1.00 95.62 106 ARG A N 1
ATOM 773 C CA . ARG A 1 106 ? 5.474 -3.417 2.886 1.00 95.62 106 ARG A CA 1
ATOM 774 C C . ARG A 1 106 ? 6.156 -2.634 1.780 1.00 95.62 106 ARG A C 1
ATOM 776 O O . ARG A 1 106 ? 6.023 -1.416 1.671 1.00 95.62 106 ARG A O 1
ATOM 783 N N . ARG A 1 107 ? 6.861 -3.360 0.917 1.00 88.00 107 ARG A N 1
ATOM 784 C CA . ARG A 1 107 ? 7.428 -2.839 -0.329 1.00 88.00 107 ARG A CA 1
ATOM 785 C C . ARG A 1 107 ? 7.295 -3.900 -1.407 1.00 88.00 107 ARG A C 1
ATOM 787 O O . ARG A 1 107 ? 7.781 -5.013 -1.225 1.00 88.00 107 ARG A O 1
ATOM 794 N N . ALA A 1 108 ? 6.614 -3.562 -2.503 1.00 78.75 108 ALA A N 1
ATOM 795 C CA . ALA A 1 108 ? 6.335 -4.495 -3.601 1.00 78.75 108 ALA A CA 1
ATOM 796 C C . ALA A 1 108 ? 5.752 -5.845 -3.114 1.00 78.75 108 ALA A C 1
ATOM 798 O O . ALA A 1 108 ? 6.206 -6.915 -3.505 1.00 78.75 108 ALA A O 1
ATOM 799 N N . GLY A 1 109 ? 4.790 -5.798 -2.184 1.00 80.19 109 GLY A N 1
ATOM 800 C CA . GLY A 1 109 ? 4.124 -6.985 -1.630 1.00 80.19 109 GLY A CA 1
ATOM 801 C C . GLY A 1 109 ? 4.901 -7.747 -0.548 1.00 80.19 109 GLY A C 1
ATOM 802 O O . GLY A 1 109 ? 4.305 -8.549 0.166 1.00 80.19 109 GLY A O 1
ATOM 803 N N . ARG A 1 110 ? 6.198 -7.475 -0.355 1.00 85.62 110 ARG A N 1
ATOM 804 C CA . ARG A 1 110 ? 7.000 -8.087 0.712 1.00 85.62 110 ARG A CA 1
ATOM 805 C C . ARG A 1 110 ? 6.858 -7.307 2.018 1.00 85.62 110 ARG A C 1
ATOM 807 O O . ARG A 1 110 ? 7.068 -6.096 2.023 1.00 85.62 110 ARG A O 1
ATOM 814 N N . CYS A 1 111 ? 6.573 -8.001 3.121 1.00 94.75 111 CYS A N 1
ATOM 815 C CA . CYS A 1 111 ? 6.678 -7.441 4.470 1.00 94.75 111 CYS A CA 1
ATOM 816 C C . CYS A 1 111 ? 8.157 -7.261 4.840 1.00 94.75 111 CYS A C 1
ATOM 818 O O . CYS A 1 111 ? 8.944 -8.204 4.747 1.00 94.75 111 CYS A O 1
ATOM 820 N N . LEU A 1 112 ? 8.531 -6.038 5.208 1.00 94.62 112 LEU A N 1
ATOM 821 C CA . LEU A 1 112 ? 9.898 -5.652 5.548 1.00 94.62 112 LEU A CA 1
ATOM 822 C C . LEU A 1 112 ? 10.101 -5.462 7.053 1.00 94.62 112 LEU A C 1
ATOM 824 O O . LEU A 1 112 ? 11.163 -5.811 7.551 1.00 94.62 112 LEU A O 1
ATOM 828 N N . ALA A 1 113 ? 9.102 -4.923 7.755 1.00 96.50 113 ALA A N 1
ATOM 829 C CA . ALA A 1 113 ? 9.127 -4.695 9.199 1.00 96.50 113 ALA A CA 1
ATOM 830 C C . ALA A 1 113 ? 7.704 -4.724 9.768 1.00 96.50 113 ALA A C 1
ATOM 832 O O . ALA A 1 113 ? 6.737 -4.531 9.025 1.00 96.50 113 ALA A O 1
ATOM 833 N N . MET A 1 114 ? 7.579 -4.945 11.077 1.00 97.31 114 MET A N 1
ATOM 834 C CA . MET A 1 114 ? 6.297 -4.992 11.779 1.00 97.31 114 MET A CA 1
ATOM 835 C C . MET A 1 114 ? 6.366 -4.232 13.105 1.00 97.31 114 MET A C 1
ATOM 837 O O . MET A 1 114 ? 7.435 -4.122 13.697 1.00 97.31 114 MET A O 1
ATOM 841 N N . LEU A 1 115 ? 5.219 -3.737 13.570 1.00 95.81 115 LEU A N 1
ATOM 842 C CA . LEU A 1 115 ? 5.016 -3.298 14.948 1.00 95.81 115 LEU A CA 1
ATOM 843 C C . LEU A 1 115 ? 3.768 -3.980 15.526 1.00 95.81 115 LEU A C 1
ATOM 845 O O . LEU A 1 115 ? 2.674 -3.787 14.982 1.00 95.81 115 LEU A O 1
ATOM 849 N N . PRO A 1 116 ? 3.889 -4.719 16.641 1.00 96.19 116 PRO A N 1
ATOM 850 C CA . PRO A 1 116 ? 5.128 -5.085 17.344 1.00 96.19 116 PRO A CA 1
ATOM 851 C C . PRO A 1 116 ? 6.104 -5.924 16.488 1.00 96.19 116 PRO A C 1
ATOM 853 O O . PRO A 1 116 ? 5.685 -6.598 15.547 1.00 96.19 116 PRO A O 1
ATOM 856 N N . GLU A 1 117 ? 7.407 -5.872 16.795 1.00 93.94 117 GLU A N 1
ATOM 857 C CA . GLU A 1 117 ? 8.463 -6.521 15.988 1.00 93.94 117 GLU A CA 1
ATOM 858 C C . GLU A 1 117 ? 8.377 -8.054 15.979 1.00 93.94 117 GLU A C 1
ATOM 860 O O . GLU A 1 117 ? 8.738 -8.697 14.994 1.00 93.94 117 GLU A O 1
ATOM 865 N N . ASP A 1 118 ? 7.845 -8.644 17.050 1.00 94.00 118 ASP A N 1
ATOM 866 C CA . ASP A 1 118 ? 7.603 -10.085 17.174 1.00 94.00 118 ASP A CA 1
ATOM 867 C C . ASP A 1 118 ? 6.385 -10.571 16.357 1.00 94.00 118 ASP A C 1
ATOM 869 O O . ASP A 1 118 ? 6.089 -11.765 16.320 1.00 94.00 118 ASP A O 1
ATOM 873 N N . GLY A 1 119 ? 5.671 -9.656 15.688 1.00 92.44 119 GLY A N 1
ATOM 874 C CA . GLY A 1 119 ? 4.480 -9.950 14.892 1.00 92.44 119 GLY A CA 1
ATOM 875 C C . GLY A 1 119 ? 3.215 -10.219 15.713 1.00 92.44 119 GLY A C 1
ATOM 876 O O . GLY A 1 119 ? 2.195 -10.621 15.131 1.00 92.44 119 GLY A O 1
ATOM 877 N N . SER A 1 120 ? 3.270 -10.002 17.032 1.00 96.25 120 SER A N 1
ATOM 878 C CA . SER A 1 120 ? 2.126 -10.089 17.940 1.00 96.25 120 SER A CA 1
ATOM 879 C C . SER A 1 120 ? 1.086 -8.993 17.663 1.00 96.25 120 SER A C 1
ATOM 881 O O . SER A 1 120 ? 1.217 -8.181 16.746 1.00 96.25 120 SER A O 1
ATOM 883 N N . TRP A 1 121 ? -0.005 -9.001 18.427 1.00 96.69 121 TRP A N 1
ATOM 884 C CA . TRP A 1 121 ? -1.107 -8.053 18.279 1.00 96.69 121 TRP A CA 1
ATOM 885 C C . TRP A 1 121 ? -1.163 -7.115 19.485 1.00 96.69 121 TRP A C 1
ATOM 887 O O . TRP A 1 121 ? -1.173 -7.563 20.632 1.00 96.69 121 TRP A O 1
ATOM 897 N N . ARG A 1 122 ? -1.263 -5.806 19.237 1.00 95.75 122 ARG A N 1
ATOM 898 C CA . ARG A 1 122 ? -1.619 -4.814 20.260 1.00 95.75 122 ARG A CA 1
ATOM 899 C C . ARG A 1 122 ? -3.121 -4.858 20.500 1.00 95.75 122 ARG A C 1
ATOM 901 O O . ARG A 1 122 ? -3.879 -5.054 19.559 1.00 95.75 122 ARG A O 1
ATOM 908 N N . SER A 1 123 ? -3.550 -4.671 21.746 1.00 95.19 123 SER A N 1
ATOM 909 C CA . SER A 1 123 ? -4.966 -4.701 22.136 1.00 95.19 123 SER A CA 1
ATOM 910 C C . SER A 1 123 ? -5.467 -3.327 22.580 1.00 95.19 123 SER A C 1
ATOM 912 O O . SER A 1 123 ? -4.766 -2.604 23.294 1.00 95.19 123 SER A O 1
ATOM 914 N N . LEU A 1 124 ? -6.695 -3.014 22.177 1.00 94.19 124 LEU A N 1
ATOM 915 C CA . LEU A 1 124 ? -7.484 -1.853 22.565 1.00 94.19 124 LEU A CA 1
ATOM 916 C C . LEU A 1 124 ? -8.855 -2.303 23.048 1.00 94.19 124 LEU A C 1
ATOM 918 O O . LEU A 1 124 ? -9.514 -3.099 22.383 1.00 94.19 124 LEU A O 1
ATOM 922 N N . GLU A 1 125 ? -9.304 -1.755 24.167 1.00 93.62 125 GLU A N 1
ATOM 923 C CA . GLU A 1 125 ? -10.620 -2.053 24.728 1.00 93.62 125 GLU A CA 1
ATOM 924 C C . GLU A 1 125 ? -11.464 -0.785 24.781 1.00 93.62 125 GLU A C 1
ATOM 926 O O . GLU A 1 125 ? -11.042 0.239 25.322 1.00 93.62 125 GLU A O 1
ATOM 931 N N . GLY A 1 126 ? -12.662 -0.848 24.195 1.00 89.88 126 GLY A N 1
ATOM 932 C CA . GLY A 1 126 ? -13.612 0.257 24.216 1.00 89.88 126 GLY A CA 1
ATOM 933 C C . GLY A 1 126 ? -14.293 0.363 25.576 1.00 89.88 126 GLY A C 1
ATOM 934 O O . GLY A 1 126 ? -15.228 -0.387 25.857 1.00 89.88 126 GLY A O 1
ATOM 935 N N . THR A 1 127 ? -13.873 1.303 26.417 1.00 89.00 127 THR A N 1
ATOM 936 C CA . THR A 1 127 ? -14.513 1.538 27.715 1.00 89.00 127 THR A CA 1
ATOM 937 C C . THR A 1 127 ? -15.674 2.510 27.582 1.00 89.00 127 THR A C 1
ATOM 939 O O . THR A 1 127 ? -15.593 3.532 26.898 1.00 89.00 127 THR A O 1
ATOM 942 N N . ILE A 1 128 ? -16.783 2.201 28.253 1.00 79.06 128 ILE A N 1
ATOM 943 C CA . ILE A 1 128 ? -17.853 3.177 28.445 1.00 79.06 128 ILE A CA 1
ATOM 944 C C . ILE A 1 128 ? -17.303 4.209 29.421 1.00 79.06 128 ILE A C 1
ATOM 946 O O . ILE A 1 128 ? -17.125 3.921 30.601 1.00 79.06 128 ILE A O 1
ATOM 950 N N . VAL A 1 129 ? -16.992 5.399 28.917 1.00 67.12 129 VAL A N 1
ATOM 951 C CA . VAL A 1 129 ? -16.807 6.553 29.789 1.00 67.12 129 VAL A CA 1
ATOM 952 C C . VAL A 1 129 ? -18.204 7.093 30.035 1.00 67.12 129 VAL A C 1
ATOM 954 O O . VAL A 1 129 ? -18.895 7.490 29.097 1.00 67.12 129 VAL A O 1
ATOM 957 N N . GLU A 1 130 ? -18.643 7.048 31.287 1.00 48.75 130 GLU A N 1
ATOM 958 C CA . GLU A 1 130 ? -19.887 7.665 31.735 1.00 48.75 130 GLU A CA 1
ATOM 959 C C . GLU A 1 130 ? -19.689 9.189 31.745 1.00 48.75 130 GLU A C 1
ATOM 961 O O . GLU A 1 130 ? -19.528 9.832 32.778 1.00 48.75 130 GLU A O 1
ATOM 966 N N . THR A 1 131 ? -19.582 9.790 30.562 1.00 49.41 131 THR A N 1
ATOM 967 C CA . THR A 1 131 ? -19.491 11.239 30.426 1.00 49.41 131 THR A CA 1
ATOM 968 C C . THR A 1 131 ? -20.903 11.796 30.533 1.00 49.41 131 THR A C 1
ATOM 970 O O . THR A 1 131 ? -21.668 11.786 29.569 1.00 49.41 131 THR A O 1
ATOM 973 N N . ALA A 1 132 ? -21.252 12.284 31.725 1.00 43.84 132 ALA A N 1
ATOM 974 C CA . ALA A 1 132 ? -22.383 13.178 31.922 1.00 43.84 132 ALA A CA 1
ATOM 975 C C . ALA A 1 132 ? -22.226 14.374 30.970 1.00 43.84 132 ALA A C 1
ATOM 977 O O . ALA A 1 132 ? -21.384 15.246 31.174 1.00 43.84 132 ALA A O 1
ATOM 978 N N . VAL A 1 133 ? -23.002 14.387 29.888 1.00 45.41 133 VAL A N 1
ATOM 979 C CA . VAL A 1 133 ? -23.063 15.518 28.962 1.00 45.41 133 VAL A CA 1
ATOM 980 C C . VAL A 1 133 ? -23.883 16.619 29.643 1.00 45.41 133 VAL A C 1
ATOM 982 O O . VAL A 1 133 ? -25.063 16.388 29.919 1.00 45.41 133 VAL A O 1
ATOM 985 N N . PRO A 1 134 ? -23.338 17.825 29.905 1.00 42.28 134 PRO A N 1
ATOM 986 C CA . PRO A 1 134 ? -24.181 18.975 30.178 1.00 42.28 134 PRO A CA 1
ATOM 987 C C . PRO A 1 134 ? -24.973 19.243 28.903 1.00 42.28 134 PRO A C 1
ATOM 989 O O . PRO A 1 134 ? -24.401 19.466 27.834 1.00 42.28 134 PRO A O 1
ATOM 992 N N . ARG A 1 135 ? -26.298 19.168 29.009 1.00 41.16 135 ARG A N 1
ATOM 993 C CA . ARG A 1 135 ? -27.236 19.493 27.938 1.00 41.16 135 ARG A CA 1
ATOM 994 C C . ARG A 1 135 ? -27.078 20.978 27.602 1.00 41.16 135 ARG A C 1
ATOM 996 O O . ARG A 1 135 ? -27.679 21.828 28.243 1.00 41.16 135 ARG A O 1
ATOM 1003 N N . ALA A 1 136 ? -26.207 21.282 26.646 1.00 43.69 136 ALA A N 1
ATOM 1004 C CA . ALA A 1 136 ? -26.127 22.595 26.034 1.00 43.69 136 ALA A CA 1
ATOM 1005 C C . ALA A 1 136 ? -27.236 22.677 24.983 1.00 43.69 136 ALA A C 1
ATOM 1007 O O . ALA A 1 136 ? -27.214 21.948 23.989 1.00 43.69 136 ALA A O 1
ATOM 1008 N N . ASP A 1 137 ? -28.223 23.532 25.237 1.00 43.53 137 ASP A N 1
ATOM 1009 C CA . ASP A 1 137 ? -29.265 23.876 24.279 1.00 43.53 137 ASP A CA 1
ATOM 1010 C C . ASP A 1 137 ? -28.625 24.531 23.046 1.00 43.53 137 ASP A C 1
ATOM 1012 O O . ASP A 1 137 ? -28.223 25.695 23.066 1.00 43.53 137 ASP A O 1
ATOM 1016 N N . ALA A 1 138 ? -28.498 23.765 21.963 1.00 40.75 138 ALA A N 1
ATOM 1017 C CA . ALA A 1 138 ? -28.155 24.293 20.651 1.00 40.75 138 ALA A CA 1
ATOM 1018 C C . ALA A 1 138 ? -29.445 24.730 19.926 1.00 40.75 138 ALA A C 1
ATOM 1020 O O . ALA A 1 138 ? -30.428 23.981 19.932 1.00 40.75 138 ALA A O 1
ATOM 1021 N N . PRO A 1 139 ? -29.475 25.913 19.286 1.00 43.38 139 PRO A N 1
ATOM 1022 C CA . PRO A 1 139 ? -30.652 26.380 18.567 1.00 43.38 139 PRO A CA 1
ATOM 1023 C C . PRO A 1 139 ? -30.920 25.512 17.333 1.00 43.38 139 PRO A C 1
ATOM 1025 O O . PRO A 1 139 ? -30.005 25.087 16.626 1.00 43.38 139 PRO A O 1
ATOM 1028 N N . ALA A 1 140 ? -32.204 25.264 17.076 1.00 40.59 140 AL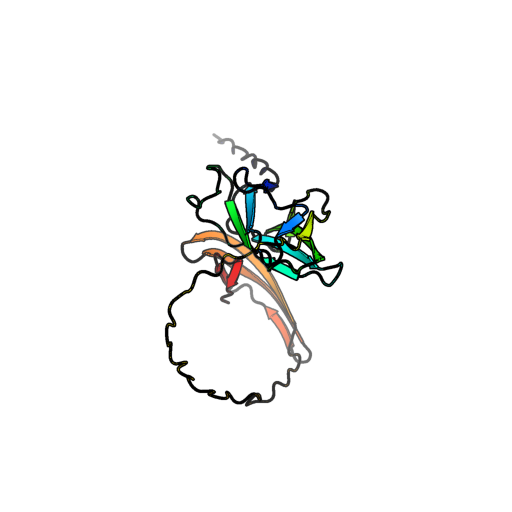A A N 1
ATOM 1029 C CA . ALA A 1 140 ? -32.683 24.471 15.956 1.00 40.59 140 ALA A CA 1
ATOM 1030 C C . ALA A 1 140 ? -32.295 25.116 14.616 1.00 40.59 140 ALA A C 1
ATOM 1032 O O . ALA A 1 140 ? -32.942 26.054 14.149 1.00 40.59 140 ALA A O 1
ATOM 1033 N N . VAL A 1 141 ? -31.262 24.583 13.963 1.00 42.31 141 VAL A N 1
ATOM 1034 C CA . VAL A 1 141 ? -31.016 24.845 12.545 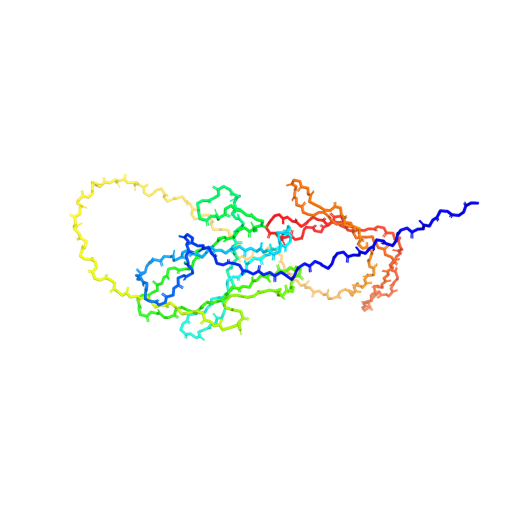1.00 42.31 141 VAL A CA 1
ATOM 1035 C C . VAL A 1 141 ? -31.963 23.946 11.758 1.00 42.31 141 VAL A C 1
ATOM 1037 O O . VAL A 1 141 ? -31.738 22.746 11.611 1.00 42.31 141 VAL A O 1
ATOM 1040 N N . ARG A 1 142 ? -33.057 24.534 11.270 1.00 47.34 142 ARG A N 1
ATOM 1041 C CA . ARG A 1 142 ? -33.942 23.920 10.279 1.00 47.34 142 ARG A CA 1
ATOM 1042 C C . ARG A 1 142 ? -33.192 23.864 8.943 1.00 47.34 142 ARG A C 1
ATOM 1044 O O . ARG A 1 142 ? -33.350 24.733 8.095 1.00 47.34 142 ARG A O 1
ATOM 1051 N N . GLY A 1 143 ? -32.336 22.859 8.791 1.00 39.72 143 GLY A N 1
ATOM 1052 C CA . GLY A 1 143 ? -31.839 22.424 7.493 1.00 39.72 143 GLY A CA 1
ATOM 1053 C C . GLY A 1 143 ? -32.903 21.545 6.858 1.00 39.72 143 GLY A C 1
ATOM 1054 O O . GLY A 1 143 ? -33.070 20.394 7.255 1.00 39.72 143 GLY A O 1
ATOM 1055 N N . GLU A 1 144 ? -33.665 22.103 5.924 1.00 39.84 144 GLU A N 1
ATOM 1056 C CA . GLU A 1 144 ? -34.516 21.321 5.035 1.00 39.84 144 GLU A CA 1
ATOM 1057 C C . GLU A 1 144 ? -33.642 20.279 4.337 1.00 39.84 144 GLU A C 1
ATOM 1059 O O . GLU A 1 144 ? -32.725 20.604 3.581 1.00 39.84 144 GLU A O 1
ATOM 1064 N N . ALA A 1 145 ? -33.899 19.010 4.646 1.00 41.25 145 ALA A N 1
ATOM 1065 C CA . ALA A 1 145 ? -33.332 17.895 3.921 1.00 41.25 145 ALA A CA 1
ATOM 1066 C C . ALA A 1 145 ? -33.831 17.986 2.475 1.00 41.25 145 ALA A C 1
ATOM 1068 O O . ALA A 1 145 ? -34.946 17.574 2.160 1.00 41.25 145 ALA A O 1
ATOM 1069 N N . SER A 1 146 ? -33.006 18.554 1.595 1.00 44.22 146 SER A N 1
ATOM 1070 C CA . SER A 1 146 ? -33.151 18.357 0.159 1.00 44.22 146 SER A CA 1
ATOM 1071 C C . SER A 1 146 ? -32.944 16.871 -0.111 1.00 44.22 146 SER A C 1
ATOM 1073 O O . SER A 1 146 ? -31.823 16.365 -0.118 1.00 44.22 146 SER A O 1
ATOM 1075 N N . ALA A 1 147 ? -34.057 16.160 -0.267 1.00 48.53 147 ALA A N 1
ATOM 1076 C CA . ALA A 1 147 ? -34.099 14.825 -0.826 1.00 48.53 147 ALA A CA 1
ATOM 1077 C C . ALA A 1 147 ? -33.713 14.921 -2.307 1.00 48.53 147 ALA A C 1
ATOM 1079 O O . ALA A 1 147 ? -34.564 15.059 -3.184 1.00 48.53 147 ALA A O 1
ATOM 1080 N N . THR A 1 148 ? -32.414 14.894 -2.592 1.00 41.75 148 THR A N 1
ATOM 1081 C CA . THR A 1 148 ? -31.923 14.822 -3.967 1.00 41.75 148 THR A CA 1
ATOM 1082 C C . THR A 1 148 ? -32.059 13.380 -4.455 1.00 41.75 148 THR A C 1
ATOM 1084 O O . THR A 1 148 ? -31.313 12.499 -4.038 1.00 41.75 148 THR A O 1
ATOM 1087 N N . SER A 1 149 ? -33.093 13.172 -5.273 1.00 50.00 149 SER A N 1
ATOM 1088 C CA . SER A 1 149 ? -33.334 12.095 -6.243 1.00 50.00 149 SER A CA 1
ATOM 1089 C C . SER A 1 149 ? -32.654 10.740 -6.007 1.00 50.00 149 SER A C 1
ATOM 1091 O O . SER A 1 149 ? -31.457 10.553 -6.234 1.00 50.00 149 SER A O 1
ATOM 1093 N N . THR A 1 150 ? -33.479 9.736 -5.717 1.00 45.69 150 THR A N 1
ATOM 1094 C CA . THR A 1 150 ? -33.170 8.324 -5.959 1.00 45.69 150 THR A CA 1
ATOM 1095 C C . THR A 1 150 ? -33.195 8.066 -7.469 1.00 45.69 150 THR A C 1
ATOM 1097 O O . THR A 1 150 ? -34.138 7.479 -7.989 1.00 45.69 150 THR A O 1
ATOM 1100 N N . ASP A 1 151 ? -32.175 8.526 -8.193 1.00 47.59 151 ASP A N 1
ATOM 1101 C CA . ASP A 1 151 ? -31.912 8.013 -9.538 1.00 47.59 151 ASP A CA 1
ATOM 1102 C C . ASP A 1 151 ? -31.458 6.560 -9.371 1.00 47.59 151 ASP A C 1
ATOM 1104 O O . ASP A 1 151 ? -30.302 6.251 -9.064 1.00 47.59 151 ASP A O 1
ATOM 1108 N N . SER A 1 152 ? -32.425 5.648 -9.457 1.00 57.47 152 SER A N 1
ATOM 1109 C CA . SER A 1 152 ? -32.192 4.214 -9.408 1.00 57.47 152 SER A CA 1
ATOM 1110 C C . SER A 1 152 ? -31.479 3.803 -10.691 1.00 57.47 152 SER A C 1
ATOM 1112 O O . SER A 1 152 ? -32.111 3.526 -11.712 1.00 57.47 152 SER A O 1
ATOM 1114 N N . TRP A 1 153 ? -30.150 3.774 -10.645 1.00 53.94 153 TRP A N 1
ATOM 1115 C CA . TRP A 1 153 ? -29.349 3.120 -11.669 1.00 53.94 153 TRP A CA 1
ATOM 1116 C C . TRP A 1 153 ? -29.863 1.687 -11.863 1.00 53.94 153 TRP A C 1
ATOM 1118 O O . TRP A 1 153 ? -30.086 0.989 -10.867 1.00 53.94 153 TRP A O 1
ATOM 1128 N N . PRO A 1 154 ? -30.071 1.224 -13.108 1.00 59.38 154 PRO A N 1
ATOM 1129 C CA . PRO A 1 154 ? -30.496 -0.146 -13.346 1.00 59.38 154 PRO A CA 1
ATOM 1130 C C . PRO A 1 154 ? -29.455 -1.100 -12.749 1.00 59.38 154 PRO A C 1
ATOM 1132 O O . PRO A 1 154 ? -28.306 -1.144 -13.179 1.00 59.38 154 PRO A O 1
ATOM 1135 N N . SER A 1 155 ? -29.869 -1.860 -11.735 1.00 63.44 155 SER A N 1
ATOM 1136 C CA . SER A 1 155 ? -29.032 -2.780 -10.953 1.00 63.44 155 SER A CA 1
ATOM 1137 C C . SER A 1 155 ? -28.687 -4.084 -11.684 1.00 63.44 155 SER A C 1
ATOM 1139 O O . SER A 1 155 ? -28.125 -4.997 -11.082 1.00 63.44 155 SER A O 1
ATOM 1141 N N . HIS A 1 156 ? -29.016 -4.180 -12.974 1.00 62.94 156 HIS A N 1
ATOM 1142 C CA . HIS A 1 156 ? -28.796 -5.367 -13.789 1.00 62.94 156 HIS A CA 1
ATOM 1143 C C . HIS A 1 156 ? -27.809 -5.043 -14.919 1.00 62.94 156 HIS A C 1
ATOM 1145 O O . HIS A 1 156 ? -28.006 -4.049 -15.626 1.00 62.94 156 HIS A O 1
ATOM 1151 N N . PRO A 1 157 ? -26.752 -5.857 -15.111 1.00 65.00 157 PRO A N 1
ATOM 1152 C CA . PRO A 1 157 ? -25.817 -5.687 -16.215 1.00 65.00 157 PRO A CA 1
ATOM 1153 C C . PRO A 1 157 ? -26.558 -5.665 -17.556 1.00 65.00 157 PRO A C 1
ATOM 1155 O O . PRO A 1 157 ? -27.334 -6.566 -17.862 1.00 65.00 157 PRO A O 1
ATOM 1158 N N . ARG A 1 158 ? -26.306 -4.635 -18.372 1.00 62.53 158 ARG A N 1
ATOM 1159 C CA . ARG A 1 158 ? -26.920 -4.486 -19.706 1.00 62.53 158 ARG A CA 1
ATOM 1160 C C . ARG A 1 158 ? -26.445 -5.553 -20.707 1.00 62.53 158 ARG A C 1
ATOM 1162 O O . ARG A 1 158 ? -27.098 -5.761 -21.723 1.00 62.53 158 ARG A O 1
ATOM 1169 N N . TYR A 1 159 ? -25.331 -6.221 -20.411 1.00 70.81 159 TYR A N 1
ATOM 1170 C CA . TYR A 1 159 ? -24.745 -7.304 -21.197 1.00 70.81 159 TYR A CA 1
ATOM 1171 C C . TYR A 1 159 ? -24.400 -8.478 -20.276 1.00 70.81 159 TYR A C 1
ATOM 1173 O O . TYR A 1 159 ? -23.944 -8.262 -19.150 1.00 70.81 159 TYR A O 1
ATOM 1181 N N . GLY A 1 160 ? -24.596 -9.707 -20.760 1.00 69.81 160 GLY A N 1
ATOM 1182 C CA . GLY A 1 160 ? -24.013 -10.891 -20.129 1.00 69.81 160 GLY A CA 1
ATOM 1183 C C . GLY A 1 160 ? -22.485 -10.823 -20.189 1.00 69.81 160 GLY A C 1
ATOM 1184 O O . GLY A 1 160 ? -21.925 -10.261 -21.130 1.00 69.81 160 GLY A O 1
ATOM 1185 N N . TYR A 1 161 ? -21.809 -11.356 -19.175 1.00 79.25 161 TYR A N 1
ATOM 1186 C CA . TYR A 1 161 ? -20.347 -11.387 -19.083 1.00 79.25 161 TYR A CA 1
ATOM 1187 C C . TYR A 1 161 ? -19.857 -12.835 -19.039 1.00 79.25 161 TYR A C 1
ATOM 1189 O O . TYR A 1 161 ? -19.239 -13.284 -18.078 1.00 79.25 161 TYR A O 1
ATOM 1197 N N . ASP A 1 162 ? -20.142 -13.591 -20.092 1.00 86.06 162 ASP A N 1
ATOM 1198 C CA . ASP A 1 162 ? -19.572 -14.926 -20.228 1.00 86.06 162 ASP A CA 1
ATOM 1199 C C . ASP A 1 162 ? -18.088 -14.804 -20.593 1.00 86.06 162 ASP A C 1
ATOM 1201 O O . ASP A 1 162 ? -17.717 -14.276 -21.643 1.00 86.06 162 ASP A O 1
ATOM 1205 N N . LEU A 1 163 ? -17.220 -15.267 -19.694 1.00 90.12 163 LEU A N 1
ATOM 1206 C CA . LEU A 1 163 ? -15.775 -15.291 -19.896 1.00 90.12 163 LEU A CA 1
ATOM 1207 C C . LEU A 1 163 ? -15.357 -16.693 -20.328 1.00 90.12 163 LEU A C 1
ATOM 1209 O O . LEU A 1 163 ? -15.606 -17.668 -19.624 1.00 90.12 163 LEU A O 1
ATOM 1213 N N . THR A 1 164 ? -14.669 -16.789 -21.462 1.00 92.56 164 THR A N 1
ATOM 1214 C CA . THR A 1 164 ? -14.015 -18.027 -21.898 1.00 92.56 164 THR A CA 1
ATOM 1215 C C . THR A 1 164 ? -12.509 -17.829 -21.872 1.00 92.56 164 THR A C 1
ATOM 1217 O O . THR A 1 164 ? -12.002 -16.795 -22.309 1.00 92.56 164 THR A O 1
ATOM 1220 N N . PHE A 1 165 ? -11.782 -18.813 -21.343 1.00 94.44 165 PHE A N 1
ATOM 1221 C CA . PHE A 1 165 ? -10.325 -18.772 -21.334 1.00 94.44 165 PHE A CA 1
ATOM 1222 C C . PHE A 1 165 ? -9.777 -18.762 -22.766 1.00 94.44 165 PHE A C 1
ATOM 1224 O O . PHE A 1 165 ? -10.070 -19.662 -23.551 1.00 94.44 165 PHE A O 1
ATOM 1231 N N . PHE A 1 166 ? -8.963 -17.755 -23.081 1.00 95.81 166 PHE A N 1
ATOM 1232 C CA . PHE A 1 166 ? -8.324 -17.609 -24.387 1.00 95.81 166 PHE A CA 1
ATOM 1233 C C . PHE A 1 166 ? -6.896 -18.168 -24.385 1.00 95.81 166 PHE A C 1
ATOM 1235 O O . PHE A 1 166 ? -6.610 -19.131 -25.093 1.00 95.81 166 PHE A O 1
ATOM 1242 N N . ALA A 1 167 ? -6.005 -17.592 -23.572 1.00 97.75 167 ALA A N 1
ATOM 1243 C CA . ALA A 1 167 ? -4.613 -18.015 -23.456 1.00 97.75 167 ALA A CA 1
ATOM 1244 C C . ALA A 1 167 ? -3.955 -17.485 -22.175 1.00 97.75 167 ALA A C 1
ATOM 1246 O O . ALA A 1 167 ? -4.402 -16.498 -21.590 1.00 97.75 167 ALA A O 1
ATOM 1247 N N . ALA A 1 168 ? -2.854 -18.116 -21.778 1.00 97.50 168 ALA A N 1
ATOM 1248 C CA . ALA A 1 168 ? -1.907 -17.615 -20.795 1.00 97.50 168 ALA A CA 1
ATOM 1249 C C . ALA A 1 168 ? -0.709 -16.973 -21.509 1.00 97.50 168 ALA A C 1
ATOM 1251 O O . ALA A 1 168 ? -0.154 -17.552 -22.442 1.00 97.50 168 ALA A O 1
ATOM 1252 N N . LEU A 1 169 ? -0.299 -15.795 -21.042 1.00 97.19 169 LEU A N 1
ATOM 1253 C CA . LEU A 1 169 ? 0.863 -15.056 -21.529 1.00 97.19 169 LEU A CA 1
ATOM 1254 C C . LEU A 1 169 ? 1.931 -15.033 -20.433 1.00 97.19 169 LEU A C 1
ATOM 1256 O O . LEU A 1 169 ? 1.685 -14.554 -19.330 1.00 97.19 169 LEU A O 1
ATOM 1260 N N . THR A 1 170 ? 3.118 -15.552 -20.737 1.00 97.19 170 THR A N 1
ATOM 1261 C CA . THR A 1 170 ? 4.303 -15.460 -19.873 1.00 97.19 170 THR A CA 1
ATOM 1262 C C . THR A 1 170 ? 5.362 -14.641 -20.591 1.00 97.19 170 THR A C 1
ATOM 1264 O O . THR A 1 170 ? 5.759 -15.008 -21.694 1.00 97.19 170 THR A O 1
ATOM 1267 N N . VAL A 1 171 ? 5.817 -13.544 -19.984 1.00 96.38 171 VAL A N 1
ATOM 1268 C CA . VAL A 1 171 ? 6.785 -12.617 -20.590 1.00 96.38 171 VAL A CA 1
ATOM 1269 C C . VAL A 1 171 ? 7.971 -12.427 -19.661 1.00 96.38 171 VAL A C 1
ATOM 1271 O O . VAL A 1 171 ? 7.802 -12.172 -18.468 1.00 96.38 171 VAL A O 1
ATOM 1274 N N . ASN A 1 172 ? 9.173 -12.513 -20.218 1.00 95.62 172 ASN A N 1
ATOM 1275 C CA . ASN A 1 172 ? 10.400 -12.145 -19.535 1.00 95.62 172 ASN A CA 1
ATOM 1276 C C . ASN A 1 172 ? 10.694 -10.666 -19.785 1.00 95.62 172 ASN A C 1
ATOM 1278 O O . ASN A 1 172 ? 10.785 -10.212 -20.926 1.00 95.62 172 ASN A O 1
ATOM 1282 N N . LEU A 1 173 ? 10.864 -9.909 -18.702 1.00 96.94 173 LEU A N 1
ATOM 1283 C CA . LEU A 1 173 ? 11.012 -8.457 -18.747 1.00 96.94 173 LEU A CA 1
ATOM 1284 C C . LEU A 1 173 ? 12.382 -8.018 -18.223 1.00 96.94 173 LEU A C 1
ATOM 1286 O O . LEU A 1 173 ? 12.956 -8.621 -17.312 1.00 96.94 173 LEU A O 1
ATOM 1290 N N . ARG A 1 174 ? 12.906 -6.920 -18.772 1.00 97.12 174 ARG A N 1
ATOM 1291 C CA . ARG A 1 174 ? 14.016 -6.157 -18.191 1.00 97.12 174 ARG A CA 1
ATOM 1292 C C . ARG A 1 174 ? 13.473 -4.871 -17.585 1.00 97.12 174 ARG A C 1
ATOM 1294 O O . ARG A 1 174 ? 12.998 -4.016 -18.320 1.00 97.12 174 ARG A O 1
ATOM 1301 N N . ALA A 1 175 ? 13.641 -4.694 -16.281 1.00 96.56 175 ALA A N 1
ATOM 1302 C CA . ALA A 1 175 ? 13.325 -3.428 -15.635 1.00 96.56 175 ALA A CA 1
ATOM 1303 C C . ALA A 1 175 ? 14.445 -2.392 -15.844 1.00 96.56 175 ALA A C 1
ATOM 1305 O O . ALA A 1 175 ? 15.627 -2.675 -15.629 1.00 96.56 175 ALA A O 1
ATOM 1306 N N . GLU A 1 176 ? 14.055 -1.179 -16.211 1.00 97.75 176 GLU A N 1
ATOM 1307 C CA . GLU A 1 176 ? 14.833 0.048 -16.099 1.00 97.75 176 GLU A CA 1
ATOM 1308 C C . GLU A 1 176 ? 14.095 0.988 -15.145 1.00 97.75 176 GLU A C 1
ATOM 1310 O O . GLU A 1 176 ? 12.973 1.422 -15.396 1.00 97.75 176 GLU A O 1
ATOM 1315 N N . VAL A 1 177 ? 14.725 1.283 -14.014 1.00 95.12 177 VAL A N 1
ATOM 1316 C CA . VAL A 1 177 ? 14.129 2.117 -12.975 1.00 95.12 177 VAL A CA 1
ATOM 1317 C C . VAL A 1 177 ? 14.472 3.575 -13.256 1.00 95.12 177 VAL A C 1
ATOM 1319 O O . VAL A 1 177 ? 15.635 3.957 -13.154 1.00 95.12 177 VAL A O 1
ATOM 1322 N N . LEU A 1 178 ? 13.461 4.384 -13.580 1.00 94.38 178 LEU A N 1
ATOM 1323 C CA . LEU A 1 178 ? 13.625 5.826 -13.789 1.00 94.38 178 LEU A CA 1
ATOM 1324 C C . LEU A 1 178 ? 13.576 6.599 -12.466 1.00 94.38 178 LEU A C 1
ATOM 1326 O O . LEU A 1 178 ? 14.249 7.614 -12.313 1.00 94.38 178 LEU A O 1
ATOM 1330 N N . GLY A 1 179 ? 12.820 6.094 -11.488 1.00 88.69 179 GLY A N 1
ATOM 1331 C CA . GLY A 1 179 ? 12.740 6.682 -10.155 1.00 88.69 179 GLY A CA 1
ATOM 1332 C C . GLY A 1 179 ? 11.529 7.605 -9.960 1.00 88.69 179 GLY A C 1
ATOM 1333 O O . GLY A 1 179 ? 10.535 7.480 -10.675 1.00 88.69 179 GLY A O 1
ATOM 1334 N N . PRO A 1 180 ? 11.552 8.483 -8.943 1.00 90.12 180 PRO A N 1
ATOM 1335 C CA . PRO A 1 180 ? 10.416 9.340 -8.609 1.00 90.12 180 PRO A CA 1
ATOM 1336 C C . PRO A 1 180 ? 10.202 10.473 -9.630 1.00 90.12 180 PRO A C 1
ATOM 1338 O O . PRO A 1 180 ? 11.144 11.164 -10.006 1.00 90.12 180 PRO A O 1
ATOM 1341 N N . THR A 1 181 ? 8.943 10.707 -10.003 1.00 92.81 181 THR A N 1
ATOM 1342 C CA . THR A 1 181 ? 8.438 11.843 -10.796 1.00 92.81 181 THR A CA 1
ATOM 1343 C C . THR A 1 181 ? 7.222 12.470 -10.090 1.00 92.81 181 THR A C 1
ATOM 1345 O O . THR A 1 181 ? 6.710 11.884 -9.128 1.00 92.81 181 THR A O 1
ATOM 1348 N N . PRO A 1 182 ? 6.733 13.653 -10.517 1.00 90.56 182 PRO A N 1
ATOM 1349 C CA . PRO A 1 182 ? 5.533 14.267 -9.936 1.00 90.56 182 PRO A CA 1
ATOM 1350 C C . PRO A 1 182 ? 4.288 13.362 -9.967 1.00 90.56 182 PRO A C 1
ATOM 1352 O O . PRO A 1 182 ? 3.460 13.421 -9.063 1.00 90.56 182 PRO A O 1
ATOM 1355 N N . GLU A 1 183 ? 4.170 12.496 -10.975 1.00 86.19 183 GLU A N 1
ATOM 1356 C CA . GLU A 1 183 ? 3.038 11.578 -11.158 1.00 86.19 183 GLU A CA 1
ATOM 1357 C C . GLU A 1 183 ? 3.164 10.283 -10.338 1.00 86.19 183 GLU A C 1
ATOM 1359 O O . GLU A 1 183 ? 2.172 9.577 -10.143 1.00 86.19 183 GLU A O 1
ATOM 1364 N N . GLY A 1 184 ? 4.365 9.945 -9.862 1.00 90.19 184 GLY A N 1
ATOM 1365 C CA . GLY A 1 184 ? 4.644 8.692 -9.163 1.00 90.19 184 GLY A CA 1
ATOM 1366 C C . GLY A 1 184 ? 6.048 8.154 -9.431 1.00 90.19 184 GLY A C 1
ATOM 1367 O O . GLY A 1 184 ? 6.920 8.842 -9.941 1.00 90.19 184 GLY A O 1
ATOM 1368 N N . TYR A 1 185 ? 6.301 6.903 -9.062 1.00 95.06 185 TYR A N 1
ATOM 1369 C CA . TYR A 1 185 ? 7.564 6.221 -9.327 1.00 95.06 185 TYR A CA 1
ATOM 1370 C C . TYR A 1 185 ? 7.511 5.507 -10.679 1.00 95.06 185 TYR A C 1
ATOM 1372 O O . TYR A 1 185 ? 6.652 4.652 -10.899 1.00 95.06 185 TYR A O 1
ATOM 1380 N N . ARG A 1 186 ? 8.429 5.848 -11.582 1.00 97.50 186 ARG A N 1
ATOM 1381 C CA . ARG A 1 186 ? 8.464 5.351 -12.960 1.00 97.50 186 ARG A CA 1
ATOM 1382 C C . ARG A 1 186 ? 9.431 4.183 -13.127 1.00 97.50 186 ARG A C 1
ATOM 1384 O O . ARG A 1 186 ? 10.576 4.231 -12.662 1.00 97.50 186 ARG A O 1
ATOM 1391 N N . ILE A 1 187 ? 8.967 3.152 -13.828 1.00 97.69 187 ILE A N 1
ATOM 1392 C CA . ILE A 1 187 ? 9.752 1.978 -14.221 1.00 97.69 187 ILE A CA 1
ATOM 1393 C C . ILE A 1 187 ? 9.371 1.631 -15.660 1.00 97.69 187 ILE A C 1
ATOM 1395 O O . ILE A 1 187 ? 8.189 1.483 -15.952 1.00 97.69 187 ILE A O 1
ATOM 1399 N N . ASN A 1 188 ? 10.361 1.476 -16.535 1.00 97.88 188 ASN A N 1
ATOM 1400 C CA . ASN A 1 188 ? 10.157 0.910 -17.865 1.00 97.88 188 ASN A CA 1
ATOM 1401 C C . ASN A 1 188 ? 10.446 -0.593 -17.798 1.00 97.88 188 ASN A C 1
ATOM 1403 O O . ASN A 1 188 ? 11.539 -0.995 -17.393 1.00 97.88 188 ASN A O 1
ATOM 1407 N N . PHE A 1 189 ? 9.501 -1.433 -18.205 1.00 98.00 189 PHE A N 1
ATOM 1408 C CA . PHE A 1 189 ? 9.729 -2.866 -18.371 1.00 98.00 189 PHE A CA 1
ATOM 1409 C C . PHE A 1 189 ? 9.838 -3.194 -19.851 1.00 98.00 189 PHE A C 1
ATOM 1411 O O . PHE A 1 189 ? 8.835 -3.239 -20.546 1.00 98.00 189 PHE A O 1
ATOM 1418 N N . TYR A 1 190 ? 11.044 -3.456 -20.337 1.00 97.81 190 TYR A N 1
ATOM 1419 C CA . TYR A 1 190 ? 11.244 -3.853 -21.729 1.00 97.81 190 TYR A CA 1
ATOM 1420 C C . TYR A 1 190 ? 10.990 -5.345 -21.906 1.00 97.81 190 TYR A C 1
ATOM 1422 O O . TYR A 1 190 ? 11.510 -6.157 -21.129 1.00 97.81 190 TYR A O 1
ATOM 1430 N N . VAL A 1 191 ? 10.236 -5.703 -22.944 1.00 97.69 191 VAL A N 1
ATOM 1431 C CA . VAL A 1 191 ? 10.014 -7.099 -23.326 1.00 97.69 191 VAL A CA 1
ATOM 1432 C C . VAL A 1 191 ? 11.315 -7.693 -23.850 1.00 97.69 191 VAL A C 1
ATOM 1434 O O . VAL A 1 191 ? 11.974 -7.115 -24.711 1.00 97.69 191 VAL A O 1
ATOM 1437 N N . LYS A 1 192 ? 11.707 -8.848 -23.309 1.00 97.31 192 LYS A N 1
ATOM 1438 C CA . LYS A 1 192 ? 12.824 -9.633 -23.846 1.00 97.31 192 LYS A CA 1
ATOM 1439 C C . LYS A 1 192 ? 12.340 -10.757 -24.737 1.00 97.31 192 LYS A C 1
ATOM 1441 O O . LYS A 1 192 ? 12.853 -10.927 -25.824 1.00 97.31 192 LYS A O 1
ATOM 1446 N N . ASP A 1 193 ? 11.406 -11.548 -24.244 1.00 97.31 193 ASP A N 1
ATOM 1447 C CA . ASP A 1 193 ? 10.820 -12.684 -24.941 1.00 97.31 193 ASP A CA 1
ATOM 1448 C C . ASP A 1 193 ? 9.622 -13.176 -24.121 1.00 97.31 193 ASP A C 1
ATOM 1450 O O . ASP A 1 193 ? 9.314 -12.650 -23.044 1.00 97.31 193 ASP A O 1
ATOM 1454 N N . GLY A 1 194 ? 8.926 -14.184 -24.628 1.00 97.06 194 GLY A N 1
ATOM 1455 C CA . GLY A 1 194 ? 7.817 -14.791 -23.914 1.00 97.06 194 GLY A CA 1
ATOM 1456 C C . GLY A 1 194 ? 7.099 -15.847 -24.732 1.00 97.06 194 GLY A C 1
ATOM 1457 O O . GLY A 1 194 ? 7.460 -16.139 -25.872 1.00 97.06 194 GLY A O 1
ATOM 1458 N N . ARG A 1 195 ? 6.043 -16.405 -24.148 1.00 97.94 195 ARG A N 1
ATOM 1459 C CA . ARG A 1 195 ? 5.179 -17.399 -24.781 1.00 97.94 195 ARG A CA 1
ATOM 1460 C C . ARG A 1 195 ? 3.715 -17.099 -24.492 1.00 97.94 195 ARG A C 1
ATOM 1462 O O . ARG A 1 195 ? 3.360 -16.729 -23.373 1.00 97.94 195 ARG A O 1
ATOM 1469 N N . VAL A 1 196 ? 2.879 -17.312 -25.497 1.00 98.12 196 VAL A N 1
ATOM 1470 C CA . VAL A 1 196 ? 1.419 -17.337 -25.399 1.00 98.12 196 VAL A CA 1
ATOM 1471 C C . VAL A 1 196 ? 0.975 -18.781 -25.600 1.00 98.12 196 VAL A C 1
ATOM 1473 O O . VAL A 1 196 ? 1.329 -19.379 -26.611 1.00 98.12 196 VAL A O 1
ATOM 1476 N N . ALA A 1 197 ? 0.211 -19.343 -24.666 1.00 98.19 197 ALA A N 1
ATOM 1477 C CA . ALA A 1 197 ? -0.303 -20.708 -24.765 1.00 98.19 197 ALA A CA 1
ATOM 1478 C C . ALA A 1 197 ? -1.783 -20.774 -24.368 1.00 98.19 197 ALA A C 1
ATOM 1480 O O . ALA A 1 197 ? -2.165 -20.357 -23.275 1.00 98.19 197 ALA A O 1
ATOM 1481 N N . GLY A 1 198 ? -2.619 -21.324 -25.240 1.00 97.94 198 GLY A N 1
ATOM 1482 C CA . GLY A 1 198 ? -4.055 -21.483 -25.047 1.00 97.94 198 GLY A CA 1
ATOM 1483 C C . GLY A 1 198 ? -4.637 -22.563 -25.963 1.00 97.94 198 GLY A C 1
ATOM 1484 O O . GLY A 1 198 ? -3.928 -23.089 -26.819 1.00 97.94 198 GLY A O 1
ATOM 1485 N N . PRO A 1 199 ? -5.931 -22.905 -25.826 1.00 97.62 199 PRO A N 1
ATOM 1486 C CA . PRO A 1 199 ? -6.543 -23.996 -26.588 1.00 97.62 199 PRO A CA 1
ATOM 1487 C C . PRO A 1 199 ? -6.493 -23.797 -28.108 1.00 97.62 199 PRO A C 1
ATOM 1489 O O . PRO A 1 199 ? -6.524 -24.767 -28.857 1.00 97.62 199 PRO A O 1
ATOM 1492 N N . GLN A 1 200 ? -6.431 -22.540 -28.557 1.00 96.75 200 GLN A N 1
ATOM 1493 C CA . GLN A 1 200 ? -6.439 -22.158 -29.972 1.00 96.75 200 GLN A CA 1
ATOM 1494 C C . GLN A 1 200 ? -5.201 -21.344 -30.385 1.00 96.75 200 GLN A C 1
ATOM 1496 O O . GLN A 1 200 ? -5.174 -20.798 -31.485 1.00 96.75 200 GLN A O 1
ATOM 1501 N N . ILE A 1 201 ? -4.187 -21.229 -29.519 1.00 97.44 201 ILE A N 1
ATOM 1502 C CA . ILE A 1 201 ? -2.986 -20.433 -29.795 1.00 97.44 201 ILE A CA 1
ATOM 1503 C C . ILE A 1 201 ? -1.757 -20.999 -29.075 1.00 97.44 201 ILE A C 1
ATOM 1505 O O . ILE A 1 201 ? -1.786 -21.245 -27.874 1.00 97.44 201 ILE A O 1
ATOM 1509 N N . ASP A 1 202 ? -0.658 -21.160 -29.808 1.00 97.69 202 ASP A N 1
ATOM 1510 C CA . ASP A 1 202 ? 0.680 -21.401 -29.258 1.00 97.69 202 ASP A CA 1
ATOM 1511 C C . ASP A 1 202 ? 1.662 -20.522 -30.033 1.00 97.69 202 ASP A C 1
ATOM 1513 O O . ASP A 1 202 ? 1.847 -20.695 -31.238 1.00 97.69 202 ASP A O 1
ATOM 1517 N N . ALA A 1 203 ? 2.208 -19.506 -29.371 1.00 97.94 203 ALA A N 1
ATOM 1518 C CA . ALA A 1 203 ? 2.995 -18.465 -30.018 1.00 97.94 203 ALA A CA 1
ATOM 1519 C C . ALA A 1 203 ? 4.126 -17.954 -29.121 1.00 97.94 203 ALA A C 1
ATOM 1521 O O . ALA A 1 203 ? 4.122 -18.133 -27.902 1.00 97.94 203 ALA A O 1
ATOM 1522 N N . VAL A 1 204 ? 5.091 -17.274 -29.738 1.00 98.00 204 VAL A N 1
ATOM 1523 C CA . VAL A 1 204 ? 6.242 -16.653 -29.070 1.00 98.00 204 VAL A CA 1
ATOM 1524 C C . VAL A 1 204 ? 6.087 -15.136 -29.104 1.00 98.00 204 VAL A C 1
ATOM 1526 O O . VAL A 1 204 ? 5.684 -14.570 -30.120 1.00 98.00 204 VAL A O 1
ATOM 1529 N N . VAL A 1 205 ? 6.416 -14.480 -27.993 1.00 96.81 205 VAL A N 1
ATOM 1530 C CA . VAL A 1 205 ? 6.444 -13.017 -27.886 1.00 96.81 205 VAL A CA 1
ATOM 1531 C C . VAL A 1 205 ? 7.788 -12.518 -28.404 1.00 96.81 205 VAL A C 1
ATOM 1533 O O . VAL A 1 205 ? 8.837 -13.004 -27.981 1.00 96.81 205 VAL A O 1
ATOM 1536 N N . GLN A 1 206 ? 7.751 -11.552 -29.318 1.00 96.50 206 GLN A N 1
ATOM 1537 C CA . GLN A 1 206 ? 8.953 -10.939 -29.879 1.00 96.50 206 GLN A CA 1
ATOM 1538 C C . GLN A 1 206 ? 9.621 -9.986 -28.867 1.00 96.50 206 GLN A C 1
ATOM 1540 O O . GLN A 1 206 ? 8.926 -9.450 -28.002 1.00 96.50 206 GLN A O 1
ATOM 1545 N N . PRO A 1 207 ? 10.946 -9.759 -28.962 1.00 93.69 207 PRO A N 1
ATOM 1546 C CA . PRO A 1 207 ? 11.729 -8.872 -28.087 1.00 93.69 207 PRO A CA 1
ATOM 1547 C C . PRO A 1 207 ? 11.446 -7.376 -28.334 1.00 93.69 207 PRO A C 1
ATOM 1549 O O . PRO A 1 207 ? 12.367 -6.567 -28.451 1.00 93.69 207 PRO A O 1
ATOM 1552 N N . GLU A 1 208 ? 10.179 -6.999 -28.473 1.00 90.94 208 GLU A N 1
ATOM 1553 C CA . GLU A 1 208 ? 9.753 -5.657 -28.856 1.00 90.94 208 GLU A CA 1
ATOM 1554 C C . GLU A 1 208 ? 8.648 -5.157 -27.923 1.00 90.94 208 GLU A C 1
ATOM 1556 O O . GLU A 1 208 ? 7.803 -5.922 -27.456 1.00 90.94 208 GLU A O 1
ATOM 1561 N N . GLY A 1 209 ? 8.657 -3.850 -27.658 1.00 93.75 209 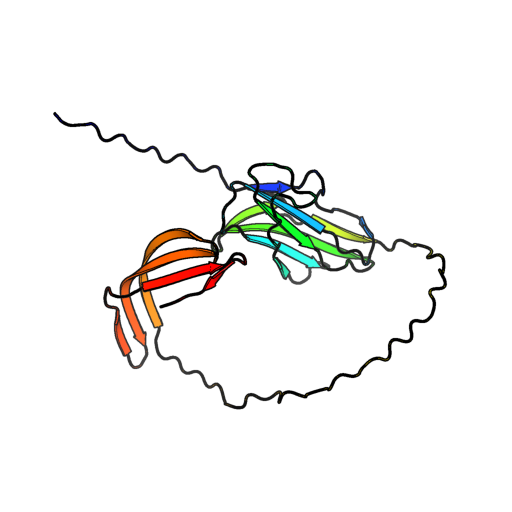GLY A N 1
ATOM 1562 C CA . GLY A 1 209 ? 7.696 -3.198 -26.771 1.00 93.75 209 GLY A CA 1
ATOM 1563 C C . GLY A 1 209 ? 8.086 -3.225 -25.292 1.00 93.75 209 GLY A C 1
ATOM 1564 O O . GLY A 1 209 ? 9.214 -3.560 -24.904 1.00 93.75 209 GLY A O 1
ATOM 1565 N N . GLY A 1 210 ? 7.145 -2.816 -24.449 1.00 95.88 210 GLY A N 1
ATOM 1566 C CA . GLY A 1 210 ? 7.357 -2.715 -23.015 1.00 95.88 210 GLY A CA 1
ATOM 1567 C C . GLY A 1 210 ? 6.136 -2.209 -22.268 1.00 95.88 210 GLY A C 1
ATOM 1568 O O . GLY A 1 210 ? 5.110 -1.940 -22.870 1.00 95.88 210 GLY A O 1
ATOM 1569 N N . ASP A 1 211 ? 6.277 -2.086 -20.953 1.00 97.31 211 ASP A N 1
ATOM 1570 C CA . ASP A 1 211 ? 5.316 -1.418 -20.080 1.00 97.31 211 ASP A CA 1
ATOM 1571 C C . ASP A 1 211 ? 5.952 -0.154 -19.483 1.00 97.31 211 ASP A C 1
ATOM 1573 O O . ASP A 1 211 ? 6.995 -0.219 -18.822 1.00 97.31 211 ASP A O 1
ATOM 1577 N N . TRP A 1 212 ? 5.323 1.000 -19.706 1.00 97.38 212 TRP A N 1
ATOM 1578 C CA . TRP A 1 212 ? 5.722 2.300 -19.156 1.00 97.38 212 TRP A CA 1
ATOM 1579 C C . TRP A 1 212 ? 5.019 2.581 -17.827 1.00 97.38 212 TRP A C 1
ATOM 1581 O O . TRP A 1 212 ? 4.300 3.578 -17.660 1.00 97.38 212 TRP A O 1
ATOM 1591 N N . MET A 1 213 ? 5.257 1.690 -16.868 1.00 97.50 213 MET A N 1
ATOM 1592 C CA . MET A 1 213 ? 4.562 1.648 -15.591 1.00 97.50 213 MET A CA 1
ATOM 1593 C C . MET A 1 213 ? 4.775 2.923 -14.761 1.00 97.50 213 MET A C 1
ATOM 1595 O O . MET A 1 213 ? 5.888 3.445 -14.612 1.00 97.50 213 MET A O 1
ATOM 1599 N N . CYS A 1 214 ? 3.694 3.395 -14.137 1.00 96.62 214 CYS A N 1
ATOM 1600 C CA . CYS A 1 214 ? 3.741 4.418 -13.097 1.00 96.62 214 CYS A CA 1
ATOM 1601 C C . CYS A 1 214 ? 3.144 3.878 -11.798 1.00 96.62 214 CYS A C 1
ATOM 1603 O O . CYS A 1 214 ? 1.958 3.560 -11.733 1.00 96.62 214 CYS A O 1
ATOM 1605 N N . ILE A 1 215 ? 3.950 3.806 -10.741 1.00 95.06 215 ILE A N 1
ATOM 1606 C CA . ILE A 1 215 ? 3.461 3.530 -9.391 1.00 95.06 215 ILE A CA 1
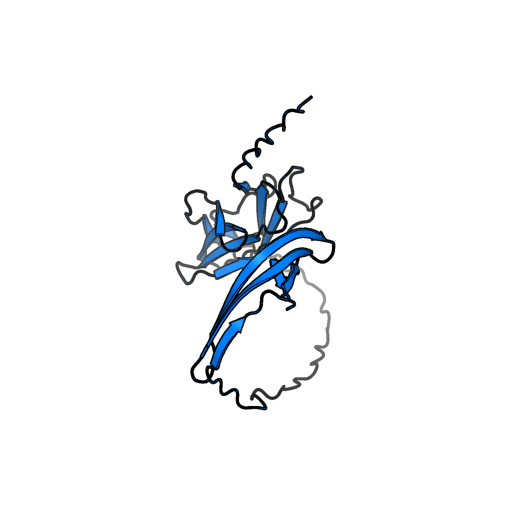ATOM 1607 C C . ILE A 1 215 ? 3.090 4.865 -8.760 1.00 95.06 215 ILE A C 1
ATOM 1609 O O . ILE A 1 215 ? 3.954 5.633 -8.337 1.00 95.06 215 ILE A O 1
ATOM 1613 N N . ARG A 1 216 ? 1.796 5.144 -8.692 1.00 93.69 216 ARG A N 1
ATOM 1614 C CA . ARG A 1 216 ? 1.255 6.371 -8.105 1.00 93.69 216 ARG A CA 1
ATOM 1615 C C . ARG A 1 216 ? 1.634 6.519 -6.621 1.00 93.69 216 ARG A C 1
ATOM 1617 O O . ARG A 1 216 ? 1.972 5.528 -5.968 1.00 93.69 216 ARG A O 1
ATOM 1624 N N . PRO A 1 217 ? 1.516 7.727 -6.033 1.00 82.62 217 PRO A N 1
ATOM 1625 C CA . PRO A 1 217 ? 1.773 7.949 -4.605 1.00 82.62 217 PRO A CA 1
ATOM 1626 C C . PRO A 1 217 ? 0.908 7.104 -3.655 1.00 82.62 217 PRO A C 1
ATOM 1628 O O . PRO A 1 217 ? 1.325 6.801 -2.541 1.00 82.62 217 PRO A O 1
ATOM 1631 N N . ASP A 1 218 ? -0.276 6.680 -4.101 1.00 83.75 218 ASP A N 1
ATOM 1632 C CA . ASP A 1 218 ? -1.146 5.731 -3.397 1.00 83.75 218 ASP A CA 1
ATOM 1633 C C . ASP A 1 218 ? -0.753 4.259 -3.638 1.00 83.75 218 ASP A C 1
ATOM 1635 O O . ASP A 1 218 ? -1.491 3.340 -3.293 1.00 83.75 218 ASP A O 1
ATOM 1639 N N . GLY A 1 219 ? 0.420 4.005 -4.217 1.00 84.19 219 GLY A N 1
ATOM 1640 C CA . GLY A 1 219 ? 0.999 2.696 -4.519 1.00 84.19 219 GLY A CA 1
ATOM 1641 C C . GLY A 1 219 ? 0.244 1.862 -5.550 1.00 84.19 219 GLY A C 1
ATOM 1642 O O . GLY A 1 219 ? 0.509 0.666 -5.641 1.00 84.19 219 GLY A O 1
ATOM 1643 N N . ILE A 1 220 ? -0.685 2.451 -6.307 1.00 91.38 220 ILE A N 1
ATOM 1644 C CA . ILE A 1 220 ? -1.314 1.775 -7.444 1.00 91.38 220 ILE A CA 1
ATOM 1645 C C . ILE A 1 220 ? -0.344 1.783 -8.625 1.00 91.38 220 ILE A C 1
ATOM 1647 O O . ILE A 1 220 ? 0.116 2.841 -9.052 1.00 91.38 220 ILE A O 1
ATOM 1651 N N . GLY A 1 221 ? -0.063 0.599 -9.165 1.00 93.19 221 GLY A N 1
ATOM 1652 C CA . GLY A 1 221 ? 0.659 0.434 -10.419 1.00 93.19 221 GLY A CA 1
ATOM 1653 C C . GLY A 1 221 ? -0.259 0.636 -11.617 1.00 93.19 221 GLY A C 1
ATOM 1654 O O . GLY A 1 221 ? -1.107 -0.210 -11.883 1.00 93.19 221 GLY A O 1
ATOM 1655 N N . ALA A 1 222 ? -0.097 1.746 -12.329 1.00 94.62 222 ALA A N 1
ATOM 1656 C CA . ALA A 1 222 ? -0.729 1.971 -13.620 1.00 94.62 222 ALA A CA 1
ATOM 1657 C C . ALA A 1 222 ? 0.161 1.378 -14.716 1.00 94.62 222 ALA A C 1
ATOM 1659 O O . ALA A 1 222 ? 1.299 1.816 -14.887 1.00 94.62 222 ALA A O 1
ATOM 1660 N N . VAL A 1 223 ? -0.374 0.379 -15.411 1.00 95.12 223 VAL A N 1
ATOM 1661 C CA . VAL A 1 223 ? 0.273 -0.339 -16.513 1.00 95.12 223 VAL A CA 1
ATOM 1662 C C . VAL A 1 223 ? -0.060 0.377 -17.827 1.00 95.12 223 VAL A C 1
ATOM 1664 O O . VAL A 1 223 ? -1.197 0.813 -18.016 1.00 95.12 223 VAL A O 1
ATOM 1667 N N . ASN A 1 224 ? 0.914 0.503 -18.723 1.00 94.62 224 ASN A N 1
ATOM 1668 C CA . ASN A 1 224 ? 0.759 1.034 -20.074 1.00 94.62 224 ASN A CA 1
ATOM 1669 C C . ASN A 1 224 ? 1.636 0.209 -21.023 1.00 94.62 224 ASN A C 1
ATOM 1671 O O . ASN A 1 224 ? 2.845 0.421 -21.036 1.00 94.62 224 ASN A O 1
ATOM 1675 N N . ILE A 1 225 ? 1.018 -0.732 -21.745 1.00 89.00 225 ILE A N 1
ATOM 1676 C CA . ILE A 1 225 ? 1.663 -1.718 -22.635 1.00 89.00 225 ILE A CA 1
ATOM 1677 C C . ILE A 1 225 ? 1.523 -1.271 -24.087 1.00 89.00 225 ILE A C 1
ATOM 1679 O O . ILE A 1 225 ? 0.382 -0.908 -24.454 1.00 89.00 225 ILE A O 1
#